Protein AF-A0A7Y9EFR3-F1 (afdb_monomer)

Nearest PDB structures (foldseek):
  2yu7-assembly1_A  TM=2.308E-01  e=5.836E-01  Homo sapiens
  5t6g-assembly2_B  TM=3.077E-01  e=8.440E+00  Norovirus Hu/1968/US

Structure (mmCIF, N/CA/C/O backbone):
data_AF-A0A7Y9EFR3-F1
#
_entry.id   AF-A0A7Y9EFR3-F1
#
loop_
_atom_site.group_PDB
_atom_site.id
_atom_site.type_symbol
_atom_site.label_atom_id
_atom_site.label_alt_id
_atom_site.label_comp_id
_atom_site.label_asym_id
_atom_site.label_entity_id
_atom_site.label_seq_id
_atom_site.pdbx_PDB_ins_code
_atom_site.Cartn_x
_atom_site.Cartn_y
_atom_site.Cartn_z
_atom_site.occupancy
_atom_site.B_iso_or_equiv
_atom_site.auth_seq_id
_atom_site.auth_comp_id
_atom_site.auth_asym_id
_atom_site.auth_atom_id
_atom_site.pdbx_PDB_model_num
ATOM 1 N N . MET A 1 1 ? 18.554 -62.618 -13.554 1.00 46.84 1 MET A N 1
ATOM 2 C CA . MET A 1 1 ? 18.212 -61.785 -12.386 1.00 46.84 1 MET A CA 1
ATOM 3 C C . MET A 1 1 ? 19.445 -61.022 -11.951 1.00 46.84 1 MET A C 1
ATOM 5 O O . MET A 1 1 ? 20.418 -61.675 -11.589 1.00 46.84 1 MET A O 1
ATOM 9 N N . PRO A 1 2 ? 19.416 -59.686 -12.021 1.00 43.84 2 PRO A N 1
ATOM 10 C CA . PRO A 1 2 ? 20.252 -58.879 -11.145 1.00 43.84 2 PRO A CA 1
ATOM 11 C C . PRO A 1 2 ? 19.454 -57.800 -10.389 1.00 43.84 2 PRO A C 1
ATOM 13 O O . PRO A 1 2 ? 18.640 -57.095 -10.972 1.00 43.84 2 PRO A O 1
ATOM 16 N N . ALA A 1 3 ? 19.736 -57.782 -9.083 1.00 43.56 3 ALA A N 1
ATOM 17 C CA . ALA A 1 3 ? 19.734 -56.710 -8.084 1.00 43.56 3 ALA A CA 1
ATOM 18 C C . ALA A 1 3 ? 18.699 -55.564 -8.143 1.00 43.56 3 ALA A C 1
ATOM 20 O O . ALA A 1 3 ? 18.745 -54.695 -9.006 1.00 43.56 3 ALA A O 1
ATOM 21 N N . ASP A 1 4 ? 17.859 -55.536 -7.101 1.00 44.75 4 ASP A N 1
ATOM 22 C CA . ASP A 1 4 ? 17.183 -54.357 -6.545 1.00 44.75 4 ASP A CA 1
ATOM 23 C C . ASP A 1 4 ? 18.213 -53.285 -6.134 1.00 44.75 4 ASP A C 1
ATOM 25 O O . ASP A 1 4 ? 18.950 -53.476 -5.163 1.00 44.75 4 ASP A O 1
ATOM 29 N N . ASP A 1 5 ? 18.221 -52.143 -6.819 1.00 46.00 5 ASP A N 1
ATOM 30 C CA . ASP A 1 5 ? 18.833 -50.906 -6.327 1.00 46.00 5 ASP A CA 1
ATOM 31 C C . ASP A 1 5 ? 17.789 -50.136 -5.504 1.00 46.00 5 ASP A C 1
ATOM 33 O O . ASP A 1 5 ? 16.893 -49.484 -6.046 1.00 46.00 5 ASP A O 1
ATOM 37 N N . ARG A 1 6 ? 17.883 -50.212 -4.170 1.00 54.00 6 ARG A N 1
ATOM 38 C CA . ARG A 1 6 ? 17.159 -49.292 -3.279 1.00 54.00 6 ARG A CA 1
ATOM 39 C C . ARG A 1 6 ? 17.934 -47.976 -3.197 1.00 54.00 6 ARG A C 1
ATOM 41 O O . ARG A 1 6 ? 19.098 -48.016 -2.798 1.00 54.00 6 ARG A O 1
ATOM 48 N N . PRO A 1 7 ? 17.319 -46.813 -3.458 1.00 50.53 7 PRO A N 1
ATOM 49 C CA . PRO A 1 7 ? 17.945 -45.544 -3.124 1.00 50.53 7 PRO A CA 1
ATOM 50 C C . PRO A 1 7 ? 18.003 -45.371 -1.603 1.00 50.53 7 PRO A C 1
ATOM 52 O O . PRO A 1 7 ? 17.034 -45.657 -0.896 1.00 50.53 7 PRO A O 1
ATOM 55 N N . ALA A 1 8 ? 19.160 -44.924 -1.120 1.00 44.72 8 ALA A N 1
ATOM 56 C CA . ALA A 1 8 ? 19.404 -44.568 0.268 1.00 44.72 8 ALA A CA 1
ATOM 57 C C . ALA A 1 8 ? 18.537 -43.372 0.709 1.00 44.72 8 ALA A C 1
ATOM 59 O O . ALA A 1 8 ? 18.215 -42.485 -0.078 1.00 44.72 8 ALA A O 1
ATOM 60 N N . ASP A 1 9 ? 18.161 -43.395 1.985 1.00 41.72 9 ASP A N 1
ATOM 61 C CA . ASP A 1 9 ? 17.341 -42.409 2.690 1.00 41.72 9 ASP A CA 1
ATOM 62 C C . ASP A 1 9 ? 18.181 -41.147 2.979 1.00 41.72 9 ASP A C 1
ATOM 64 O O . ASP A 1 9 ? 18.929 -41.102 3.957 1.00 41.72 9 ASP A O 1
ATOM 68 N N . ASP A 1 10 ? 18.106 -40.137 2.107 1.00 42.28 10 ASP A N 1
ATOM 69 C CA . ASP A 1 10 ? 18.705 -38.818 2.345 1.00 42.28 10 ASP A CA 1
ATOM 70 C C . ASP A 1 10 ? 17.773 -37.982 3.235 1.00 42.28 10 ASP A C 1
ATOM 72 O O . ASP A 1 10 ? 16.844 -37.316 2.772 1.00 42.28 10 ASP A O 1
ATOM 76 N N . ARG A 1 11 ? 18.022 -38.008 4.548 1.00 44.47 11 ARG A N 1
ATOM 77 C CA . ARG A 1 11 ? 17.433 -37.035 5.478 1.00 44.47 11 ARG A CA 1
ATOM 78 C C . ARG A 1 11 ? 18.167 -35.698 5.348 1.00 44.47 11 ARG A C 1
ATOM 80 O O . ARG A 1 11 ? 19.362 -35.658 5.646 1.00 44.47 11 ARG A O 1
ATOM 87 N N . PRO A 1 12 ? 17.495 -34.585 5.013 1.00 43.12 12 PRO A N 1
ATOM 88 C CA . PRO A 1 12 ? 18.109 -33.276 5.158 1.00 43.12 12 PRO A CA 1
ATOM 89 C C . PRO A 1 12 ? 18.249 -32.934 6.648 1.00 43.12 12 PRO A C 1
ATOM 91 O O . PRO A 1 12 ? 17.314 -33.094 7.435 1.00 43.12 12 PRO A O 1
ATOM 94 N N . ALA A 1 13 ? 19.447 -32.495 7.029 1.00 41.41 13 ALA A N 1
ATOM 95 C CA . ALA A 1 13 ? 19.767 -32.015 8.364 1.00 41.41 13 ALA A CA 1
ATOM 96 C C . ALA A 1 13 ? 18.975 -30.736 8.697 1.00 41.41 13 ALA A C 1
ATOM 98 O O . ALA A 1 13 ? 18.859 -29.837 7.867 1.00 41.41 13 ALA A O 1
ATOM 99 N N . ASP A 1 14 ? 18.460 -30.658 9.928 1.00 38.59 14 ASP A N 1
ATOM 100 C CA . ASP A 1 14 ? 17.817 -29.470 10.498 1.00 38.59 14 ASP A CA 1
ATOM 101 C C . ASP A 1 14 ? 18.816 -28.302 10.592 1.00 38.59 14 ASP A C 1
ATOM 103 O O . ASP A 1 14 ? 19.602 -28.202 11.540 1.00 38.59 14 ASP A O 1
ATOM 107 N N . GLU A 1 15 ? 18.770 -27.376 9.636 1.00 41.38 15 GLU A N 1
ATOM 108 C CA . GLU A 1 15 ? 19.409 -26.068 9.777 1.00 41.38 15 GLU A CA 1
ATOM 109 C C . GLU A 1 15 ? 18.501 -25.145 10.599 1.00 41.38 15 GLU A C 1
ATOM 111 O O . GLU A 1 15 ? 17.511 -24.590 10.123 1.00 41.38 15 GLU A O 1
ATOM 116 N N . ARG A 1 16 ? 18.845 -24.980 11.880 1.00 42.91 16 ARG A N 1
ATOM 117 C CA . ARG A 1 16 ? 18.241 -23.975 12.765 1.00 42.91 16 ARG A CA 1
ATOM 118 C C . ARG A 1 16 ? 18.581 -22.566 12.246 1.00 42.91 16 ARG A C 1
ATOM 120 O O . ARG A 1 16 ? 19.768 -22.241 12.185 1.00 42.91 16 ARG A O 1
ATOM 127 N N . PRO A 1 17 ? 17.605 -21.688 11.953 1.00 42.06 17 PRO A N 1
ATOM 128 C CA . PRO A 1 17 ? 17.909 -20.295 11.652 1.00 42.06 17 PRO A CA 1
ATOM 129 C C . PRO A 1 17 ? 18.427 -19.595 12.912 1.00 42.06 17 PRO A C 1
ATOM 131 O O . PRO A 1 17 ? 17.800 -19.656 13.970 1.00 42.06 17 PRO A O 1
ATOM 134 N N . ALA A 1 18 ? 19.581 -18.942 12.797 1.00 40.94 18 ALA A N 1
ATOM 135 C CA . ALA A 1 18 ? 20.133 -18.098 13.845 1.00 40.94 18 ALA A CA 1
ATOM 136 C C . ALA A 1 18 ? 19.197 -16.909 14.137 1.00 40.94 18 ALA A C 1
ATOM 138 O O . ALA A 1 18 ? 18.728 -16.238 13.217 1.00 40.94 18 ALA A O 1
ATOM 139 N N . ASP A 1 19 ? 18.961 -16.645 15.425 1.00 39.34 19 ASP A N 1
ATOM 140 C CA . ASP A 1 19 ? 18.220 -15.486 15.932 1.00 39.34 19 ASP A CA 1
ATOM 141 C C . ASP A 1 19 ? 18.907 -14.176 15.507 1.00 39.34 19 ASP A C 1
ATOM 143 O O . ASP A 1 19 ? 19.843 -13.694 16.151 1.00 39.34 19 ASP A O 1
ATOM 147 N N . LEU A 1 20 ? 18.432 -13.564 14.423 1.00 37.88 20 LEU A N 1
ATOM 148 C CA . LEU A 1 20 ? 18.787 -12.194 14.066 1.00 37.88 20 LEU A CA 1
ATOM 149 C C . LEU A 1 20 ? 17.766 -11.244 14.687 1.00 37.88 20 LEU A C 1
ATOM 151 O O . LEU A 1 20 ? 16.721 -10.931 14.121 1.00 37.88 20 LEU A O 1
ATOM 155 N N . ARG A 1 21 ? 18.096 -10.784 15.893 1.00 37.72 21 ARG A N 1
ATOM 156 C CA . ARG A 1 21 ? 17.401 -9.707 16.602 1.00 37.72 21 ARG A CA 1
ATOM 157 C C . ARG A 1 21 ? 17.434 -8.432 15.737 1.00 37.72 21 ARG A C 1
ATOM 159 O O . ARG A 1 21 ? 18.531 -7.942 15.464 1.00 37.72 21 ARG A O 1
ATOM 166 N N . PRO A 1 22 ? 16.297 -7.856 15.312 1.00 42.09 22 PRO A N 1
ATOM 167 C CA . PRO A 1 22 ? 16.324 -6.587 14.595 1.00 42.09 22 PRO A CA 1
ATOM 168 C C . PRO A 1 22 ? 16.772 -5.460 15.546 1.00 42.09 22 PRO A C 1
ATOM 170 O O . PRO A 1 22 ? 16.332 -5.428 16.702 1.00 42.09 22 PRO A O 1
ATOM 173 N N . PRO A 1 23 ? 17.648 -4.535 15.110 1.00 42.16 23 PRO A N 1
ATOM 174 C CA . PRO A 1 23 ? 18.012 -3.379 15.915 1.00 42.16 23 PRO A CA 1
ATOM 175 C C . PRO A 1 23 ? 16.782 -2.484 16.093 1.00 42.16 23 PRO A C 1
ATOM 177 O O . PRO A 1 23 ? 16.097 -2.147 15.128 1.00 42.16 23 PRO A O 1
ATOM 180 N N . GLY A 1 24 ? 16.490 -2.128 17.346 1.00 36.62 24 GLY A N 1
ATOM 181 C CA . GLY A 1 24 ? 15.371 -1.2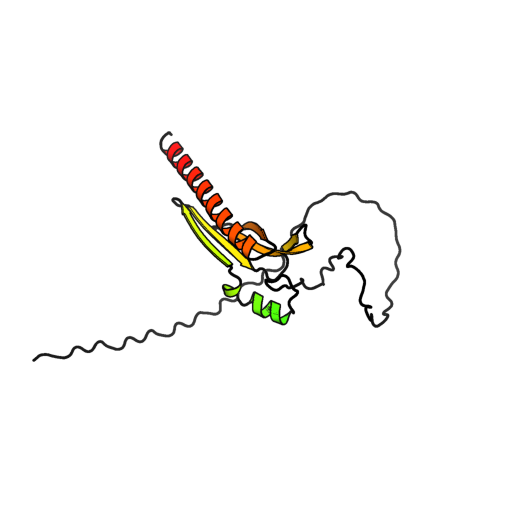60 17.693 1.00 36.62 24 GLY A CA 1
ATOM 182 C C . GLY A 1 24 ? 15.497 0.087 16.990 1.00 36.62 24 GLY A C 1
ATOM 183 O O . GLY A 1 24 ? 16.451 0.826 17.228 1.00 36.62 24 GLY A O 1
ATOM 184 N N . GLN A 1 25 ? 14.537 0.406 16.126 1.00 38.94 25 GLN A N 1
ATOM 185 C CA . GLN A 1 25 ? 14.417 1.737 15.550 1.00 38.94 25 GLN A CA 1
ATOM 186 C C . GLN A 1 25 ? 13.537 2.577 16.472 1.00 38.94 25 GLN A C 1
ATOM 188 O O . GLN A 1 25 ? 12.340 2.331 16.612 1.00 38.94 25 GLN A O 1
ATOM 193 N N . GLY A 1 26 ? 14.170 3.528 17.161 1.00 39.28 26 GLY A N 1
ATOM 194 C CA . GLY A 1 26 ? 13.467 4.593 17.865 1.00 39.28 26 GLY A CA 1
ATOM 195 C C . GLY A 1 26 ? 12.679 5.475 16.884 1.00 39.28 26 GLY A C 1
ATOM 196 O O . GLY A 1 26 ? 12.946 5.448 15.681 1.00 39.28 26 GLY A O 1
ATOM 197 N N . PRO A 1 27 ? 11.697 6.246 17.374 1.00 41.31 27 PRO A N 1
ATOM 198 C CA . PRO A 1 27 ? 10.873 7.097 16.526 1.00 41.31 27 PRO A CA 1
ATOM 199 C C . PRO A 1 27 ? 11.735 8.150 15.818 1.00 41.31 27 PRO A C 1
ATOM 201 O O . PRO A 1 27 ? 12.473 8.898 16.458 1.00 41.31 27 PRO A O 1
ATOM 204 N N . PHE A 1 28 ? 11.643 8.189 14.488 1.00 39.81 28 PHE A N 1
ATOM 205 C CA . PHE A 1 28 ? 12.252 9.228 13.665 1.00 39.81 28 PHE A CA 1
ATOM 206 C C . PHE A 1 28 ? 11.515 10.556 13.882 1.00 39.81 28 PHE A C 1
ATOM 208 O O . PHE A 1 28 ? 10.331 10.677 13.570 1.00 39.81 28 PHE A O 1
ATOM 215 N N . ASP A 1 29 ? 12.237 11.555 14.391 1.00 37.03 29 ASP A N 1
ATOM 216 C CA . ASP A 1 29 ? 11.814 12.955 14.440 1.00 37.03 29 ASP A CA 1
ATOM 217 C C . ASP A 1 29 ? 11.686 13.506 13.009 1.00 37.03 29 ASP A C 1
ATOM 219 O O . ASP A 1 29 ? 12.686 13.816 12.357 1.00 37.03 29 ASP A O 1
ATOM 223 N N . GLN A 1 30 ? 10.459 13.677 12.513 1.00 39.47 30 GLN A N 1
ATOM 224 C CA . GLN A 1 30 ? 10.206 14.588 11.398 1.00 39.47 30 GLN A CA 1
ATOM 225 C C . GLN A 1 30 ? 9.789 15.949 11.955 1.00 39.47 30 GLN A C 1
ATOM 227 O O . GLN A 1 30 ? 8.640 16.179 12.327 1.00 39.47 30 GLN A O 1
ATOM 232 N N . ARG A 1 31 ? 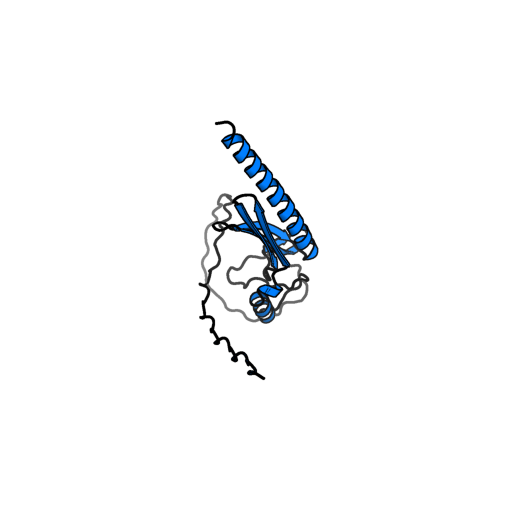10.756 16.873 11.995 1.00 32.38 31 ARG A N 1
ATOM 233 C CA . ARG A 1 31 ? 10.494 18.307 12.142 1.00 32.38 31 ARG A CA 1
ATOM 234 C C . ARG A 1 31 ? 9.690 18.791 10.937 1.00 32.38 31 ARG A C 1
ATOM 236 O O . ARG A 1 31 ? 10.260 19.045 9.879 1.00 32.38 31 ARG A O 1
ATOM 243 N N . SER A 1 32 ? 8.395 19.016 11.121 1.00 36.81 32 SER A N 1
ATOM 244 C CA . SER A 1 32 ? 7.678 19.991 10.304 1.00 36.81 32 SER A CA 1
ATOM 245 C C . SER A 1 32 ? 8.181 21.379 10.690 1.00 36.81 32 SER A C 1
ATOM 247 O O . SER A 1 32 ? 7.899 21.888 11.775 1.00 36.81 32 SER A O 1
ATOM 249 N N . ALA A 1 33 ? 8.996 21.967 9.819 1.00 32.59 33 ALA A N 1
ATOM 250 C CA . ALA A 1 33 ? 9.265 23.389 9.848 1.00 32.59 33 ALA A CA 1
ATOM 251 C C . ALA A 1 33 ? 7.978 24.105 9.436 1.00 32.59 33 ALA A C 1
ATOM 253 O O . ALA A 1 33 ? 7.589 24.024 8.275 1.00 32.59 33 ALA A O 1
ATOM 254 N N . ASP A 1 34 ? 7.340 24.808 10.368 1.00 37.34 34 ASP A N 1
ATOM 255 C CA . ASP A 1 34 ? 6.465 25.901 9.977 1.00 37.34 34 ASP A CA 1
ATOM 256 C C . ASP A 1 34 ? 6.645 27.096 10.907 1.00 37.34 34 ASP A C 1
ATOM 258 O O . ASP A 1 34 ? 6.589 27.010 12.137 1.00 37.34 34 ASP A O 1
ATOM 262 N N . GLN A 1 35 ? 6.978 28.209 10.270 1.00 35.69 35 GLN A N 1
ATOM 263 C CA . GLN A 1 35 ? 7.254 29.486 10.889 1.00 35.69 35 GLN A CA 1
ATOM 264 C C . GLN A 1 35 ? 5.941 30.130 11.324 1.00 35.69 35 GLN A C 1
ATOM 266 O O . GLN A 1 35 ? 5.066 30.366 10.495 1.00 35.69 35 GLN A O 1
ATOM 271 N N . ARG A 1 36 ? 5.844 30.558 12.585 1.00 33.94 36 ARG A N 1
ATOM 272 C CA . ARG A 1 36 ? 5.174 31.825 12.898 1.00 33.94 36 ARG A CA 1
ATOM 273 C C . ARG A 1 36 ? 5.636 32.400 14.225 1.00 33.94 36 ARG A C 1
ATOM 275 O O . ARG A 1 36 ? 5.856 31.697 15.204 1.00 33.94 36 ARG A O 1
ATOM 282 N N . SER A 1 37 ? 5.839 33.704 14.155 1.00 32.56 37 SER A N 1
ATOM 283 C CA . SER A 1 37 ? 6.531 34.564 15.093 1.00 32.56 37 SER A CA 1
ATOM 284 C C . SER A 1 37 ? 5.956 34.550 16.504 1.00 32.56 37 SER A C 1
ATOM 286 O O . SER A 1 37 ? 4.750 34.464 16.718 1.00 32.56 37 SER A O 1
ATOM 288 N N . ALA A 1 38 ? 6.888 34.679 17.441 1.00 28.64 38 ALA A N 1
ATOM 289 C CA . ALA A 1 38 ? 6.682 34.858 18.861 1.00 28.64 38 ALA A CA 1
ATOM 290 C C . ALA A 1 38 ? 5.806 36.076 19.181 1.00 28.64 38 ALA A C 1
ATOM 292 O O . ALA A 1 38 ? 6.020 37.149 18.620 1.00 28.64 38 ALA A O 1
ATOM 293 N N . ASP A 1 39 ? 4.944 35.926 20.185 1.00 33.38 39 ASP A N 1
ATOM 294 C CA . ASP A 1 39 ? 4.627 37.029 21.082 1.00 33.38 39 ASP A CA 1
ATOM 295 C C . ASP A 1 39 ? 4.882 36.584 22.528 1.00 33.38 39 ASP A C 1
ATOM 297 O O . ASP A 1 39 ? 4.494 35.490 22.949 1.00 33.38 39 ASP A O 1
ATOM 301 N N . ARG A 1 40 ? 5.659 37.393 23.250 1.00 30.81 40 ARG A N 1
ATOM 302 C CA . ARG A 1 40 ? 6.167 37.129 24.601 1.00 30.81 40 ARG A CA 1
ATOM 303 C C . ARG A 1 40 ? 5.289 37.874 25.605 1.00 30.81 40 ARG A C 1
ATOM 305 O O . ARG A 1 40 ? 5.415 39.086 25.734 1.00 30.81 40 ARG A O 1
ATOM 312 N N . GLY A 1 41 ? 4.502 37.144 26.392 1.00 31.69 41 GLY A N 1
ATOM 313 C CA . GLY A 1 41 ? 3.966 37.618 27.674 1.00 31.69 41 GLY A CA 1
ATOM 314 C C . GLY A 1 41 ? 4.741 36.993 28.849 1.00 31.69 41 GLY A C 1
ATOM 315 O O . GLY A 1 41 ? 5.071 35.808 28.764 1.00 31.69 41 GLY A O 1
ATOM 316 N N . PRO A 1 42 ? 5.086 37.738 29.918 1.00 33.38 42 PRO A N 1
ATOM 317 C CA . PRO A 1 42 ? 5.964 37.246 30.978 1.00 33.38 42 PRO A CA 1
ATOM 318 C C . PRO A 1 42 ? 5.204 36.593 32.156 1.00 33.38 42 PRO A C 1
ATOM 320 O O . PRO A 1 42 ? 4.145 37.067 32.542 1.00 33.38 42 PRO A O 1
ATOM 323 N N . VAL A 1 43 ? 5.848 35.554 32.724 1.00 33.03 43 VAL A N 1
ATOM 324 C CA . VAL A 1 43 ? 5.791 34.972 34.095 1.00 33.03 43 VAL A CA 1
ATOM 325 C C . VAL A 1 43 ? 4.443 34.644 34.764 1.00 33.03 43 VAL A C 1
ATOM 327 O O . VAL A 1 43 ? 3.639 35.527 35.005 1.00 33.03 43 VAL A O 1
ATOM 330 N N . ASP A 1 44 ? 4.314 33.414 35.293 1.00 31.27 44 ASP A N 1
ATOM 331 C CA . ASP A 1 44 ? 4.452 33.242 36.751 1.00 31.27 44 ASP A CA 1
ATOM 332 C C . ASP A 1 44 ? 4.758 31.802 37.207 1.00 31.27 44 ASP A C 1
ATOM 334 O O . ASP A 1 44 ? 4.322 30.813 36.618 1.00 31.27 44 ASP A O 1
ATOM 338 N N . ARG A 1 45 ? 5.563 31.697 38.270 1.00 31.09 45 ARG A N 1
ATOM 339 C CA . ARG A 1 45 ? 5.959 30.453 38.952 1.00 31.09 45 ARG A CA 1
ATOM 340 C C . ARG A 1 45 ? 4.986 30.167 40.098 1.00 31.09 45 ARG A C 1
ATOM 342 O O . ARG A 1 45 ? 4.894 31.008 40.983 1.00 31.09 45 ARG A O 1
ATOM 349 N N . ARG A 1 46 ? 4.446 28.945 40.218 1.00 31.45 46 ARG A N 1
ATOM 350 C CA . ARG A 1 46 ? 4.358 28.207 41.505 1.00 31.45 46 ARG A CA 1
ATOM 351 C C . ARG A 1 46 ? 3.852 26.756 41.343 1.00 31.45 46 ARG A C 1
ATOM 353 O O . ARG A 1 46 ? 3.296 26.434 40.300 1.00 31.45 46 ARG A O 1
ATOM 360 N N . PRO A 1 47 ? 4.128 25.873 42.329 1.00 36.53 47 PRO A N 1
ATOM 361 C CA . PRO A 1 47 ? 4.213 24.427 42.146 1.00 36.53 47 PRO A CA 1
ATOM 362 C C . PRO A 1 47 ? 2.956 23.643 42.564 1.00 36.53 47 PRO A C 1
ATOM 364 O O . PRO A 1 47 ? 2.097 24.158 43.269 1.00 36.53 47 PRO A O 1
ATOM 367 N N . ALA A 1 48 ? 2.955 22.387 42.101 1.00 33.31 48 ALA A N 1
ATOM 368 C CA . ALA A 1 48 ? 2.106 21.217 42.356 1.00 33.31 48 ALA A CA 1
ATOM 369 C C . ALA A 1 48 ? 1.080 21.235 43.507 1.00 33.31 48 ALA A C 1
ATOM 371 O O . ALA A 1 48 ? 1.415 21.541 44.648 1.00 33.31 48 ALA A O 1
ATOM 372 N N . ASP A 1 49 ? -0.099 20.682 43.209 1.00 31.89 49 ASP A N 1
ATOM 373 C CA . ASP A 1 49 ? -0.994 20.048 44.183 1.00 31.89 49 ASP A CA 1
ATOM 374 C C . ASP A 1 49 ? -1.547 18.733 43.577 1.00 31.89 49 ASP A C 1
ATOM 376 O O . ASP A 1 49 ? -1.994 18.753 42.423 1.00 31.89 49 ASP A O 1
ATOM 380 N N . PRO A 1 50 ? -1.472 17.571 44.261 1.00 44.50 50 PRO A N 1
ATOM 381 C CA . PRO A 1 50 ? -2.035 16.320 43.770 1.00 44.50 50 PRO A CA 1
ATOM 382 C C . PRO A 1 50 ? -3.488 16.163 44.250 1.00 44.50 50 PRO A C 1
ATOM 384 O O . PRO A 1 50 ? -3.743 15.899 45.422 1.00 44.50 50 PRO A O 1
ATOM 387 N N . GLY A 1 51 ? -4.446 16.280 43.328 1.00 31.84 51 GLY A N 1
ATOM 388 C CA . GLY A 1 51 ? -5.875 16.046 43.576 1.00 31.84 51 GLY A CA 1
ATOM 389 C C . GLY A 1 51 ? -6.401 14.794 42.849 1.00 31.84 51 GLY A C 1
ATOM 390 O O . GLY A 1 51 ? -5.997 14.559 41.710 1.00 31.84 51 GLY A O 1
ATOM 391 N N . PRO A 1 52 ? -7.269 13.967 43.466 1.00 44.41 52 PRO A N 1
ATOM 392 C CA . PRO A 1 52 ? -7.498 12.581 43.058 1.00 44.41 52 PRO A CA 1
ATOM 393 C C . PRO A 1 52 ? -8.707 12.382 42.122 1.00 44.41 52 PRO A C 1
ATOM 395 O O . PRO A 1 52 ? -9.736 13.030 42.272 1.00 44.41 52 PRO A O 1
ATOM 398 N N . GLY A 1 53 ? -8.609 11.375 41.244 1.00 41.38 53 GLY A N 1
ATOM 399 C CA . GLY A 1 53 ? -9.745 10.597 40.729 1.00 41.38 53 GLY A CA 1
ATOM 400 C C . GLY A 1 53 ? -10.675 11.286 39.728 1.00 41.38 53 GLY A C 1
ATOM 401 O O . GLY A 1 53 ? -11.770 11.705 40.089 1.00 41.38 53 GLY A O 1
ATOM 402 N N . ASP A 1 54 ? -10.311 11.277 38.443 1.00 40.34 54 ASP A N 1
ATOM 403 C CA . ASP A 1 54 ? -11.210 11.749 37.388 1.00 40.34 54 ASP A CA 1
ATOM 404 C C . ASP A 1 54 ? -12.182 10.635 36.947 1.00 40.34 54 ASP A C 1
ATOM 406 O O . ASP A 1 54 ? -11.881 9.772 36.114 1.00 40.34 54 ASP A O 1
ATOM 410 N N . ARG A 1 55 ? -13.372 10.622 37.559 1.00 40.62 55 ARG A N 1
ATOM 411 C CA . ARG A 1 55 ? -14.550 9.922 37.031 1.00 40.62 55 ARG A CA 1
ATOM 412 C C . ARG A 1 55 ? -15.047 10.699 35.812 1.00 40.62 55 ARG A C 1
ATOM 414 O O . ARG A 1 55 ? -15.849 11.616 35.947 1.00 40.62 55 ARG A O 1
ATOM 421 N N . ARG A 1 56 ? -14.605 10.306 34.618 1.00 44.09 56 ARG A N 1
ATOM 422 C CA . ARG A 1 56 ? -15.040 10.931 33.361 1.00 44.09 56 ARG A CA 1
ATOM 423 C C . ARG A 1 56 ? -16.545 10.689 33.110 1.00 44.09 56 ARG A C 1
ATOM 425 O O . ARG A 1 56 ? -16.943 9.524 33.037 1.00 44.09 56 ARG A O 1
ATOM 432 N N . PRO A 1 57 ? -17.392 11.724 32.941 1.00 40.28 57 PRO A N 1
ATOM 433 C CA . PRO A 1 57 ? -18.766 11.541 32.478 1.00 40.28 57 PRO A CA 1
ATOM 434 C C . PRO A 1 57 ? -18.795 11.194 30.973 1.00 40.28 57 PRO A C 1
ATOM 436 O O . PRO A 1 57 ? -17.924 11.637 30.215 1.00 40.28 57 PRO A O 1
ATOM 439 N N . PRO A 1 58 ? -19.772 10.399 30.498 1.00 45.94 58 PRO A N 1
ATOM 440 C CA . PRO A 1 58 ? -19.864 10.025 29.094 1.00 45.94 58 PRO A CA 1
ATOM 441 C C . PRO A 1 58 ? -20.599 11.126 28.324 1.00 45.94 58 PRO A C 1
ATOM 443 O O . PRO A 1 58 ? -21.816 11.240 28.445 1.00 45.94 58 PRO A O 1
ATOM 446 N N . GLY A 1 59 ? -19.896 11.930 27.518 1.00 44.31 59 GLY A N 1
ATOM 447 C CA . GLY A 1 59 ? -20.620 12.801 26.583 1.00 44.31 59 GLY A CA 1
ATOM 448 C C . GLY A 1 59 ? -19.934 14.003 25.943 1.00 44.31 59 GLY A C 1
ATOM 449 O O . GLY A 1 59 ? -20.645 14.745 25.276 1.00 44.31 59 GLY A O 1
ATOM 450 N N . GLU A 1 60 ? -18.625 14.234 26.076 1.00 37.97 60 GLU A N 1
ATOM 451 C CA . GLU A 1 60 ? -18.010 15.402 25.417 1.00 37.97 60 GLU A CA 1
ATOM 452 C C . GLU A 1 60 ? -17.341 15.055 24.072 1.00 37.97 60 GLU A C 1
ATOM 454 O O . GLU A 1 60 ? -16.523 14.124 24.015 1.00 37.97 60 GLU A O 1
ATOM 459 N N . PRO A 1 61 ? -17.659 15.778 22.976 1.00 47.75 61 PRO A N 1
ATOM 460 C CA . PRO A 1 61 ? -16.958 15.629 21.708 1.00 47.75 61 PRO A CA 1
ATOM 461 C C . PRO A 1 61 ? -15.483 15.993 21.895 1.00 47.75 61 PRO A C 1
ATOM 463 O O . PRO A 1 61 ? -15.144 17.001 22.509 1.00 47.75 61 PRO A O 1
ATOM 466 N N . ALA A 1 62 ? -14.600 15.132 21.386 1.00 46.25 62 ALA A N 1
ATOM 467 C CA . ALA A 1 62 ? -13.161 15.271 21.553 1.00 46.25 62 ALA A CA 1
ATOM 468 C C . ALA A 1 62 ? -12.674 16.608 20.971 1.00 46.25 62 ALA A C 1
ATOM 470 O O . ALA A 1 62 ? -12.592 16.768 19.753 1.00 46.25 62 ALA A O 1
ATOM 471 N N . GLY A 1 63 ? -12.338 17.547 21.857 1.00 40.62 63 GLY A N 1
ATOM 472 C CA . GLY A 1 63 ? -11.588 18.749 21.518 1.00 40.62 63 GLY A CA 1
ATOM 473 C C . GLY A 1 63 ? -10.223 18.416 20.896 1.00 40.62 63 GLY A C 1
ATOM 474 O O . GLY A 1 63 ? -9.807 17.249 20.884 1.00 40.62 63 GLY A O 1
ATOM 475 N N . PRO A 1 64 ? -9.523 19.424 20.349 1.00 44.19 64 PRO A N 1
ATOM 476 C CA . PRO A 1 64 ? -8.255 19.233 19.654 1.00 44.19 64 PRO A CA 1
ATOM 477 C C . PRO A 1 64 ? -7.281 18.455 20.543 1.00 44.19 64 PRO A C 1
ATOM 479 O O . PRO A 1 64 ? -6.975 18.851 21.667 1.00 44.19 64 PRO A O 1
ATOM 482 N N . ARG A 1 65 ? -6.850 17.293 20.042 1.00 53.56 65 ARG A N 1
ATOM 483 C CA . ARG A 1 65 ? -5.955 16.374 20.745 1.00 53.56 65 ARG A CA 1
ATOM 484 C C . ARG A 1 65 ? -4.600 17.057 20.914 1.00 53.56 65 ARG A C 1
ATOM 486 O O . ARG A 1 65 ? -3.804 17.058 19.981 1.00 53.56 65 ARG A O 1
ATOM 493 N N . SER A 1 66 ? -4.326 17.616 22.091 1.00 46.66 66 SER A N 1
ATOM 494 C CA . SER A 1 66 ? -2.948 17.910 22.486 1.00 46.66 66 SER A CA 1
ATOM 495 C C . SER A 1 66 ? -2.164 16.603 22.441 1.00 46.66 66 SER A C 1
ATOM 497 O O . SER A 1 66 ? -2.505 15.644 23.136 1.00 46.66 66 SER A O 1
ATOM 499 N N . ALA A 1 67 ? -1.148 16.551 21.584 1.00 53.38 67 ALA A N 1
ATOM 500 C CA . ALA A 1 67 ? -0.203 15.451 21.527 1.00 53.38 67 ALA A CA 1
ATOM 501 C C . ALA A 1 67 ? 0.643 15.486 22.804 1.00 53.38 67 ALA A C 1
ATOM 503 O O . ALA A 1 67 ? 1.682 16.136 22.847 1.00 53.38 67 ALA A O 1
ATOM 504 N N . ASP A 1 68 ? 0.171 14.838 23.870 1.00 56.88 68 ASP A N 1
ATOM 505 C CA . ASP A 1 68 ? 1.055 14.443 24.960 1.00 56.88 68 ASP A CA 1
ATOM 506 C C . ASP A 1 68 ? 2.056 13.431 24.378 1.00 56.88 68 ASP A C 1
ATOM 508 O O . ASP A 1 68 ? 1.638 12.333 23.998 1.00 56.88 68 ASP A O 1
ATOM 512 N N . PRO A 1 69 ? 3.360 13.757 24.293 1.00 59.00 69 PRO A N 1
ATOM 513 C CA . PRO A 1 69 ? 4.367 12.854 23.736 1.00 59.00 69 PRO A CA 1
ATOM 514 C C . PRO A 1 69 ? 4.512 11.557 24.543 1.00 59.00 69 PRO A C 1
ATOM 516 O O . PRO A 1 69 ? 5.146 10.610 24.086 1.00 59.00 69 PRO A O 1
ATOM 519 N N . ARG A 1 70 ? 3.952 11.510 25.760 1.00 61.88 70 ARG A N 1
ATOM 520 C CA . ARG A 1 70 ? 3.937 10.327 26.626 1.00 61.88 70 ARG A CA 1
ATOM 521 C C . ARG A 1 70 ? 2.723 9.431 26.395 1.00 61.88 70 ARG A C 1
ATOM 523 O O . ARG A 1 70 ? 2.667 8.343 26.968 1.00 61.88 70 ARG A O 1
ATOM 530 N N . ARG A 1 71 ? 1.747 9.861 25.589 1.00 64.56 71 ARG A N 1
ATOM 531 C CA . ARG A 1 71 ? 0.565 9.055 25.288 1.00 64.56 71 ARG A CA 1
ATOM 532 C C . ARG A 1 71 ? 0.949 7.974 24.273 1.00 64.56 71 ARG A C 1
ATOM 534 O O . ARG A 1 71 ? 1.458 8.312 23.205 1.00 64.56 71 ARG A O 1
ATOM 541 N N . PRO A 1 72 ? 0.707 6.686 24.571 1.00 66.38 72 PRO A N 1
ATOM 542 C CA . PRO A 1 72 ? 0.968 5.626 23.610 1.00 66.38 72 PRO A CA 1
ATOM 543 C C . PRO A 1 72 ? 0.144 5.853 22.332 1.00 66.38 72 PRO A C 1
ATOM 545 O O . PRO A 1 72 ? -0.978 6.368 22.425 1.00 66.38 72 PRO A O 1
ATOM 548 N N . PRO A 1 73 ? 0.686 5.490 21.153 1.00 76.56 73 PRO A N 1
ATOM 549 C CA . PRO A 1 73 ? -0.030 5.625 19.894 1.00 76.56 73 PRO A CA 1
ATOM 550 C C . PRO A 1 73 ? -1.353 4.862 19.951 1.00 76.56 73 PRO A C 1
ATOM 552 O O . PRO A 1 73 ? -1.480 3.831 20.616 1.00 76.56 73 PRO A O 1
ATOM 555 N N . ASP A 1 74 ? -2.353 5.395 19.259 1.00 88.69 74 ASP A N 1
ATOM 556 C CA . ASP A 1 74 ? -3.643 4.738 19.162 1.00 88.69 74 ASP A CA 1
ATOM 557 C C . ASP A 1 74 ? -3.535 3.574 18.163 1.00 88.69 74 ASP A C 1
ATOM 559 O O . ASP A 1 74 ? -3.063 3.733 17.038 1.00 88.69 74 ASP A O 1
ATOM 563 N N . TYR A 1 75 ? -3.951 2.384 18.596 1.00 94.00 75 TYR A N 1
ATOM 564 C CA . TYR A 1 75 ? -3.926 1.179 17.774 1.00 94.00 75 TYR A CA 1
ATOM 565 C C . TYR A 1 75 ? -5.298 0.891 17.192 1.00 94.00 75 TYR A C 1
ATOM 567 O O . TYR A 1 75 ? -6.326 1.135 17.831 1.00 94.00 75 TYR A O 1
ATOM 575 N N . TYR A 1 76 ? -5.313 0.307 16.004 1.00 95.31 76 TYR A N 1
ATOM 576 C CA . TYR A 1 76 ? -6.515 0.036 15.242 1.00 95.31 76 TYR A CA 1
ATOM 577 C C . TYR A 1 76 ? -6.506 -1.375 14.672 1.00 95.31 76 TYR A C 1
ATOM 579 O O . TYR A 1 76 ? -5.466 -1.999 14.462 1.00 95.31 76 TYR A O 1
ATOM 587 N N . ARG A 1 77 ? -7.709 -1.863 14.397 1.00 95.44 77 ARG A N 1
ATOM 588 C CA . ARG A 1 77 ? -7.971 -3.028 13.555 1.00 95.44 77 ARG A CA 1
ATOM 589 C C . ARG A 1 77 ? -8.173 -2.578 12.110 1.00 95.44 77 ARG A C 1
ATOM 591 O O . ARG A 1 77 ? -8.380 -1.395 11.839 1.00 95.44 77 ARG A O 1
ATOM 598 N N . GLU A 1 78 ? -8.171 -3.527 11.181 1.00 92.88 78 GLU A N 1
ATOM 599 C CA . GLU A 1 78 ? -8.389 -3.247 9.754 1.00 92.88 78 GLU A CA 1
ATOM 600 C C . GLU A 1 78 ? -9.728 -2.552 9.455 1.00 92.88 78 GLU A C 1
ATOM 602 O O . GLU A 1 78 ? -9.827 -1.775 8.503 1.00 92.88 78 GLU A O 1
ATOM 607 N N . ASP A 1 79 ? -10.751 -2.799 10.282 1.00 91.00 79 ASP A N 1
ATOM 608 C CA . ASP A 1 79 ? -12.072 -2.169 10.177 1.00 91.00 79 ASP A CA 1
ATOM 609 C C . ASP A 1 79 ? -12.086 -0.695 10.640 1.00 91.00 79 ASP A C 1
ATOM 611 O O . ASP A 1 79 ? -13.088 0.004 10.472 1.00 91.00 79 ASP A O 1
ATOM 615 N N . GLY A 1 80 ? -10.970 -0.198 11.181 1.00 90.62 80 GLY A N 1
ATOM 616 C CA . GLY A 1 80 ? -10.808 1.163 11.681 1.00 90.62 80 GLY A CA 1
ATOM 617 C C . GLY A 1 80 ? -11.265 1.367 13.125 1.00 90.62 80 GLY A C 1
ATOM 618 O O . GLY A 1 80 ? -11.211 2.494 13.619 1.00 90.62 80 GLY A O 1
ATOM 619 N N . ARG A 1 81 ? -11.705 0.315 13.826 1.00 92.94 81 ARG A N 1
ATOM 620 C CA . ARG A 1 81 ? -11.975 0.380 15.267 1.00 92.94 81 ARG A CA 1
ATOM 621 C C . ARG A 1 81 ? -10.677 0.329 16.056 1.00 92.94 81 ARG A C 1
ATOM 623 O O . ARG A 1 81 ? -9.684 -0.228 15.599 1.00 92.94 81 ARG A O 1
ATOM 630 N N . ARG A 1 82 ? -10.704 0.874 17.273 1.00 93.44 82 ARG A N 1
ATOM 631 C CA . ARG A 1 82 ? -9.566 0.803 18.193 1.00 93.44 82 ARG A CA 1
ATOM 632 C C . ARG A 1 82 ? -9.276 -0.642 18.601 1.00 93.44 82 ARG A C 1
ATOM 634 O O . ARG A 1 82 ? -10.197 -1.391 18.923 1.00 93.44 82 ARG A O 1
ATOM 641 N N . ALA A 1 83 ? -8.001 -1.001 18.604 1.00 94.06 83 ALA A N 1
ATOM 642 C CA . ALA A 1 83 ? -7.485 -2.250 19.145 1.00 94.06 83 ALA A CA 1
ATOM 643 C C . ALA A 1 83 ? -6.967 -2.032 20.573 1.00 94.06 83 ALA A C 1
ATOM 645 O O . ALA A 1 83 ? -6.544 -0.929 20.935 1.00 94.06 83 ALA A O 1
ATOM 646 N N . THR A 1 84 ? -6.988 -3.082 21.392 1.00 93.81 84 THR A N 1
ATOM 647 C CA . THR A 1 84 ? -6.277 -3.070 22.680 1.00 93.81 84 THR A CA 1
ATOM 648 C C . THR A 1 84 ? -4.765 -3.178 22.457 1.00 93.81 84 THR A C 1
ATOM 650 O O . THR A 1 84 ? -4.315 -3.541 21.371 1.00 93.81 84 THR A O 1
ATOM 653 N N . ALA A 1 85 ? -3.957 -2.892 23.483 1.00 90.50 85 ALA A N 1
ATOM 654 C CA . ALA A 1 85 ? -2.500 -3.029 23.385 1.00 90.50 85 ALA A CA 1
ATOM 655 C C . ALA A 1 85 ? -2.063 -4.478 23.089 1.00 90.50 85 ALA A C 1
ATOM 657 O O . ALA A 1 85 ? -1.173 -4.699 22.272 1.00 90.50 85 ALA A O 1
ATOM 658 N N . GLU A 1 86 ? -2.723 -5.467 23.698 1.00 93.69 86 GLU A N 1
ATOM 659 C CA . GLU A 1 86 ? -2.448 -6.888 23.445 1.00 93.69 86 GLU A CA 1
ATOM 660 C C . GLU A 1 86 ? -2.799 -7.296 22.010 1.00 93.69 86 GLU A C 1
ATOM 662 O O . GLU A 1 86 ? -2.043 -8.013 21.355 1.00 93.69 86 GLU A O 1
ATOM 667 N N . GLU A 1 87 ? -3.937 -6.826 21.497 1.00 94.88 87 GLU A N 1
ATOM 668 C CA . GLU A 1 87 ? -4.343 -7.067 20.110 1.00 94.88 87 GLU A CA 1
ATOM 669 C C . GLU A 1 87 ? -3.381 -6.404 19.131 1.00 94.88 87 GLU A C 1
ATOM 671 O O . GLU A 1 87 ? -2.959 -7.032 18.162 1.00 94.88 87 GLU A O 1
ATOM 676 N N . ALA A 1 88 ? -2.986 -5.162 19.413 1.00 94.19 88 ALA A N 1
ATOM 677 C CA . ALA A 1 88 ? -2.008 -4.436 18.623 1.00 94.19 88 ALA A CA 1
ATOM 678 C C . ALA A 1 88 ? -0.668 -5.170 18.577 1.00 94.19 88 ALA A C 1
ATOM 680 O O . ALA A 1 88 ? -0.092 -5.304 17.504 1.00 94.19 88 ALA A O 1
ATOM 681 N N . GLN A 1 89 ? -0.199 -5.707 19.707 1.00 94.19 89 GLN A N 1
ATOM 682 C CA . GLN A 1 89 ? 1.033 -6.487 19.753 1.00 94.19 89 GLN A CA 1
ATOM 683 C C . GLN A 1 89 ? 0.945 -7.735 18.866 1.00 94.19 89 GLN A C 1
ATOM 685 O O . GLN A 1 89 ? 1.867 -7.996 18.096 1.00 94.19 89 GLN A O 1
ATOM 690 N N . ARG A 1 90 ? -0.170 -8.476 18.912 1.00 96.38 90 ARG A N 1
ATOM 691 C CA . ARG A 1 90 ? -0.382 -9.645 18.038 1.00 96.38 90 ARG A CA 1
ATOM 692 C C . ARG A 1 90 ? -0.389 -9.252 16.561 1.00 96.38 90 ARG A C 1
ATOM 694 O O . ARG A 1 90 ? 0.298 -9.886 15.770 1.00 96.38 90 ARG A O 1
ATOM 701 N N . LEU A 1 91 ? -1.109 -8.187 16.206 1.00 96.50 91 LEU A N 1
ATOM 702 C CA . LEU A 1 91 ? -1.173 -7.682 14.832 1.00 96.50 91 LEU A CA 1
ATOM 703 C C . LEU A 1 91 ? 0.199 -7.209 14.338 1.00 96.50 91 LEU A C 1
ATOM 705 O O . LEU A 1 91 ? 0.604 -7.539 13.229 1.00 96.50 91 LEU A O 1
ATOM 709 N N . LEU A 1 92 ? 0.943 -6.464 15.157 1.00 94.88 92 LEU A N 1
ATOM 710 C CA . LEU A 1 92 ? 2.270 -5.957 14.801 1.00 94.88 92 LEU A CA 1
ATOM 711 C C . LEU A 1 92 ? 3.274 -7.091 14.556 1.00 94.88 92 LEU A C 1
ATOM 713 O O . LEU A 1 92 ? 4.083 -6.984 13.631 1.00 94.88 92 LEU A O 1
ATOM 717 N N . LEU A 1 93 ? 3.196 -8.172 15.338 1.00 95.81 93 LEU A N 1
ATOM 718 C CA . LEU A 1 93 ? 4.032 -9.364 15.174 1.00 95.81 93 LEU A CA 1
ATOM 719 C C . LEU A 1 93 ? 3.614 -10.230 13.975 1.00 95.81 93 LEU A C 1
ATOM 721 O O . LEU A 1 93 ? 4.457 -10.923 13.407 1.00 95.81 93 LEU A O 1
ATOM 725 N N . ASP A 1 94 ? 2.354 -10.161 13.541 1.00 96.81 94 ASP A N 1
ATOM 726 C CA . ASP A 1 94 ? 1.867 -10.852 12.345 1.00 96.81 94 ASP A CA 1
ATOM 727 C C . ASP A 1 94 ? 2.232 -10.097 11.055 1.00 96.81 94 ASP A C 1
ATOM 729 O O . ASP A 1 94 ? 1.403 -9.505 10.364 1.00 96.81 94 ASP A O 1
ATOM 733 N N . VAL A 1 95 ? 3.524 -10.095 10.720 1.00 94.00 95 VAL A N 1
ATOM 734 C CA . VAL A 1 95 ? 4.055 -9.373 9.551 1.00 94.00 95 VAL A CA 1
ATOM 735 C C . VAL A 1 95 ? 3.389 -9.826 8.250 1.00 94.00 95 VAL A C 1
ATOM 737 O O . VAL A 1 95 ? 3.083 -8.997 7.394 1.00 94.00 95 VAL A O 1
ATOM 740 N N . ARG A 1 96 ? 3.144 -11.134 8.095 1.00 94.88 96 ARG A N 1
ATOM 741 C CA . ARG A 1 96 ? 2.514 -11.672 6.884 1.00 94.88 96 ARG A CA 1
ATOM 742 C C . ARG A 1 96 ? 1.034 -11.333 6.808 1.00 94.88 96 ARG A C 1
ATOM 744 O O . ARG A 1 96 ? 0.596 -10.938 5.733 1.00 94.88 96 ARG A O 1
ATOM 751 N N . GLY A 1 97 ? 0.287 -11.434 7.906 1.00 95.44 97 GLY A N 1
ATOM 752 C CA . GLY A 1 97 ? -1.129 -11.062 7.925 1.00 95.44 97 GLY A CA 1
ATOM 753 C C . GLY A 1 97 ? -1.358 -9.585 7.616 1.00 95.44 97 GLY A C 1
ATOM 754 O O . GLY A 1 97 ? -2.369 -9.231 7.017 1.00 95.44 97 GLY A O 1
ATOM 755 N N . ARG A 1 98 ? -0.387 -8.723 7.937 1.00 96.94 98 ARG A N 1
ATOM 756 C CA . ARG A 1 98 ? -0.445 -7.290 7.619 1.00 96.94 98 ARG A CA 1
ATOM 757 C C . ARG A 1 98 ? -0.080 -6.940 6.180 1.00 96.94 98 ARG A C 1
ATOM 759 O O . ARG A 1 98 ? -0.375 -5.822 5.757 1.00 96.94 98 ARG A O 1
ATOM 766 N N . LEU A 1 99 ? 0.563 -7.830 5.426 1.00 97.75 99 LEU A N 1
ATOM 767 C CA . LEU A 1 99 ? 0.912 -7.560 4.033 1.00 97.75 99 LEU A CA 1
ATOM 768 C C . LEU A 1 99 ? -0.329 -7.721 3.150 1.00 97.75 99 LEU A C 1
ATOM 770 O O . LEU A 1 99 ? -0.855 -8.819 2.989 1.00 97.75 99 LEU A O 1
ATOM 774 N N . LEU A 1 100 ? -0.785 -6.624 2.548 1.00 97.94 100 LEU A N 1
ATOM 775 C CA . LEU A 1 100 ? -1.943 -6.639 1.660 1.00 97.94 100 LEU A CA 1
ATOM 776 C C . LEU A 1 100 ? -1.572 -7.086 0.246 1.00 97.94 100 LEU A C 1
ATOM 778 O O . LEU A 1 100 ? -2.278 -7.896 -0.348 1.00 97.94 100 LEU A O 1
ATOM 782 N N . ALA A 1 101 ? -0.508 -6.502 -0.303 1.00 98.19 101 ALA A N 1
ATOM 783 C CA . ALA A 1 101 ? -0.055 -6.736 -1.668 1.00 98.19 101 ALA A CA 1
ATOM 784 C C . ALA A 1 101 ? 1.436 -6.410 -1.794 1.00 98.19 101 ALA A C 1
ATOM 786 O O . ALA A 1 101 ? 1.944 -5.530 -1.092 1.00 98.19 101 ALA A O 1
ATOM 787 N N . GLN A 1 102 ? 2.127 -7.109 -2.691 1.00 98.06 102 GLN A N 1
ATOM 788 C CA . GLN A 1 102 ? 3.515 -6.829 -3.026 1.00 98.06 102 GLN A CA 1
ATOM 789 C C . GLN A 1 102 ? 3.812 -7.241 -4.464 1.00 98.06 102 GLN A C 1
ATOM 791 O O . GLN A 1 102 ? 3.660 -8.409 -4.818 1.00 98.06 102 GLN A O 1
ATOM 796 N N . ASP A 1 103 ? 4.353 -6.304 -5.232 1.00 98.56 103 ASP A N 1
ATOM 797 C CA . ASP A 1 103 ? 4.688 -6.489 -6.636 1.00 98.56 103 ASP A CA 1
ATOM 798 C C . ASP A 1 103 ? 6.139 -6.078 -6.889 1.00 98.56 103 ASP A C 1
ATOM 800 O O . ASP A 1 103 ? 6.598 -5.020 -6.454 1.00 98.56 103 ASP A O 1
ATOM 804 N N . VAL A 1 104 ? 6.874 -6.927 -7.610 1.00 98.25 104 VAL A N 1
ATOM 805 C CA . VAL A 1 104 ? 8.252 -6.649 -8.034 1.00 98.25 104 VAL A CA 1
ATOM 806 C C . VAL A 1 104 ? 8.232 -6.210 -9.490 1.00 98.25 104 VAL A C 1
ATOM 808 O O . VAL A 1 104 ? 7.931 -6.994 -10.389 1.00 98.25 104 VAL A O 1
ATOM 811 N N . ILE A 1 105 ? 8.597 -4.958 -9.730 1.00 97.69 105 ILE A N 1
ATOM 812 C CA . ILE A 1 105 ? 8.662 -4.347 -11.051 1.00 97.69 105 ILE A CA 1
ATOM 813 C C . ILE A 1 105 ? 10.100 -4.441 -11.554 1.00 97.69 105 ILE A C 1
ATOM 815 O O . ILE A 1 105 ? 11.034 -3.974 -10.904 1.00 97.69 105 ILE A O 1
ATOM 819 N N . ARG A 1 106 ? 10.275 -5.036 -12.736 1.00 97.12 106 ARG A N 1
ATOM 820 C CA . ARG A 1 106 ? 11.572 -5.178 -13.408 1.00 97.12 106 ARG A CA 1
ATOM 821 C C . ARG A 1 106 ? 11.491 -4.548 -14.792 1.00 97.12 106 ARG A C 1
ATOM 823 O O . ARG A 1 106 ? 10.673 -4.971 -15.609 1.00 97.12 106 ARG A O 1
ATOM 830 N N . VAL A 1 107 ? 12.315 -3.535 -15.053 1.00 95.88 107 VAL A N 1
ATOM 831 C CA . VAL A 1 107 ? 12.395 -2.858 -16.357 1.00 95.88 107 VAL A CA 1
ATOM 832 C C . VAL A 1 107 ? 13.861 -2.587 -16.686 1.00 95.88 107 VAL A C 1
ATOM 834 O O . VAL A 1 107 ? 14.501 -1.748 -16.055 1.00 95.88 107 VAL A O 1
ATOM 837 N N . GLY A 1 108 ? 14.403 -3.304 -17.675 1.00 91.12 108 GLY A N 1
ATOM 838 C CA . GLY A 1 108 ? 15.843 -3.287 -17.945 1.00 91.12 108 GLY A CA 1
ATOM 839 C C . GLY A 1 108 ? 16.630 -3.766 -16.721 1.00 91.12 108 GLY A C 1
ATOM 840 O O . GLY A 1 108 ? 16.299 -4.798 -16.139 1.00 91.12 108 GLY A O 1
ATOM 841 N N . ALA A 1 109 ? 17.635 -2.992 -16.309 1.00 90.88 109 ALA A N 1
ATOM 842 C CA . ALA A 1 109 ? 18.408 -3.245 -15.090 1.00 90.88 109 ALA A CA 1
ATOM 843 C C . ALA A 1 109 ? 17.739 -2.718 -13.803 1.00 90.88 109 ALA A C 1
ATOM 845 O O . ALA A 1 109 ? 18.213 -3.003 -12.705 1.00 90.88 109 ALA A O 1
ATOM 846 N N . VAL A 1 110 ? 16.649 -1.949 -13.911 1.00 92.44 110 VAL A N 1
ATOM 847 C CA . VAL A 1 110 ? 15.986 -1.334 -12.754 1.00 92.44 110 VAL A CA 1
ATOM 848 C C . VAL A 1 110 ? 15.018 -2.326 -12.116 1.00 92.44 110 VAL A C 1
ATOM 850 O O . VAL A 1 110 ? 14.136 -2.875 -12.787 1.00 92.44 110 VAL A O 1
ATOM 853 N N . VAL A 1 111 ? 15.161 -2.524 -10.804 1.00 95.94 111 VAL A N 1
ATOM 854 C CA . VAL A 1 111 ? 14.280 -3.364 -9.987 1.00 95.94 111 VAL A CA 1
ATOM 855 C C . VAL A 1 111 ? 13.733 -2.540 -8.833 1.00 95.94 111 VAL A C 1
ATOM 857 O O . VAL A 1 111 ? 14.491 -1.949 -8.069 1.00 95.94 111 VAL A O 1
ATOM 860 N N . VAL A 1 112 ? 12.411 -2.523 -8.714 1.00 96.62 112 VAL A N 1
ATOM 861 C CA . VAL A 1 112 ? 11.680 -1.791 -7.682 1.00 96.62 112 VAL A CA 1
ATOM 862 C C . VAL A 1 112 ? 10.596 -2.701 -7.113 1.00 96.62 112 VAL A C 1
ATOM 864 O O . VAL A 1 112 ? 9.967 -3.458 -7.849 1.00 96.62 112 VAL A O 1
ATOM 867 N N . VAL A 1 113 ? 10.360 -2.630 -5.811 1.0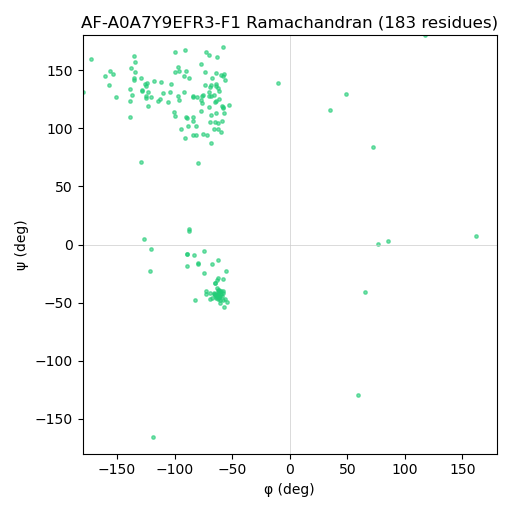0 98.31 113 VAL A N 1
ATOM 868 C CA . VAL A 1 113 ? 9.291 -3.345 -5.113 1.00 98.31 113 VAL A CA 1
ATOM 869 C C . VAL A 1 113 ? 8.246 -2.339 -4.662 1.00 98.31 113 VAL A C 1
ATOM 871 O O . VAL A 1 113 ? 8.578 -1.332 -4.045 1.00 98.31 113 VAL A O 1
ATOM 874 N N . VAL A 1 114 ? 6.982 -2.609 -4.958 1.00 98.44 114 VAL A N 1
ATOM 875 C CA . VAL A 1 114 ? 5.851 -1.872 -4.394 1.00 98.44 114 VAL A CA 1
ATOM 876 C C . VAL A 1 114 ? 5.198 -2.780 -3.368 1.00 98.44 114 VAL A C 1
ATOM 878 O O . VAL A 1 114 ? 4.780 -3.881 -3.713 1.00 98.44 114 VAL A O 1
ATOM 881 N N . SER A 1 115 ? 5.098 -2.332 -2.123 1.00 98.25 115 SER A N 1
ATOM 882 C CA . SER A 1 115 ? 4.483 -3.091 -1.032 1.00 98.25 115 SER A CA 1
ATOM 883 C C . SER A 1 115 ? 3.382 -2.263 -0.393 1.00 98.25 115 SER A C 1
ATOM 885 O O . SER A 1 115 ? 3.568 -1.079 -0.123 1.00 98.25 115 SER A O 1
ATOM 887 N N . THR A 1 116 ? 2.243 -2.891 -0.117 1.00 98.56 116 THR A N 1
ATOM 888 C CA . THR A 1 116 ? 1.142 -2.277 0.625 1.00 98.56 116 THR A CA 1
ATOM 889 C C . THR A 1 116 ? 0.854 -3.085 1.875 1.00 98.56 116 THR A C 1
ATOM 891 O O . THR A 1 116 ? 0.623 -4.290 1.789 1.00 98.56 116 THR A O 1
ATOM 894 N N . TRP A 1 117 ? 0.829 -2.436 3.036 1.00 98.06 117 TRP A N 1
ATOM 895 C CA . TRP A 1 117 ? 0.602 -3.099 4.319 1.00 98.06 117 TRP A CA 1
ATOM 896 C C . TRP A 1 117 ? -0.380 -2.356 5.219 1.00 98.06 117 TRP A C 1
ATOM 898 O O . TRP A 1 117 ? -0.635 -1.160 5.056 1.00 98.06 117 TRP A O 1
ATOM 908 N N . PHE A 1 118 ? -0.892 -3.084 6.205 1.00 98.12 118 PHE A N 1
ATOM 909 C CA . PHE A 1 118 ? -1.621 -2.564 7.349 1.00 98.12 118 PHE A CA 1
ATOM 910 C C . PHE A 1 118 ? -0.648 -2.113 8.452 1.00 98.12 118 PHE A C 1
ATOM 912 O O . PHE A 1 118 ? 0.225 -2.871 8.890 1.00 98.12 118 PHE A O 1
ATOM 919 N N . THR A 1 119 ? -0.777 -0.874 8.923 1.00 95.75 119 THR A N 1
ATOM 920 C CA . THR A 1 119 ? 0.171 -0.273 9.877 1.00 95.75 119 THR A CA 1
ATOM 921 C C . THR A 1 119 ? -0.178 -0.522 11.335 1.00 95.75 119 THR A C 1
ATOM 923 O O . THR A 1 119 ? 0.706 -0.403 12.179 1.00 95.75 119 THR A O 1
ATOM 926 N N . VAL A 1 120 ? -1.425 -0.897 11.650 1.00 96.56 120 VAL A N 1
ATOM 927 C CA . VAL A 1 120 ? -1.988 -1.002 13.017 1.00 96.56 120 VAL A CA 1
ATOM 928 C C . VAL A 1 120 ? -2.088 0.350 13.737 1.00 96.56 120 VAL A C 1
ATOM 930 O O . VAL A 1 120 ? -3.090 0.614 14.392 1.00 96.56 120 VAL A O 1
ATOM 933 N N . ILE A 1 121 ? -1.089 1.217 13.604 1.00 93.56 121 ILE A N 1
ATOM 934 C CA . ILE A 1 121 ? -1.085 2.608 14.073 1.00 93.56 121 ILE A CA 1
ATOM 935 C C . ILE A 1 121 ? -1.618 3.548 12.990 1.00 93.56 121 ILE A C 1
ATOM 937 O O . ILE A 1 121 ? -1.438 3.276 11.800 1.00 93.56 121 ILE A O 1
ATOM 941 N N . ASP A 1 122 ? -2.254 4.654 13.378 1.00 90.94 122 ASP A N 1
ATOM 942 C CA . ASP A 1 122 ? -2.655 5.662 12.398 1.00 90.94 122 ASP A CA 1
ATOM 943 C C . ASP A 1 122 ? -1.463 6.473 11.878 1.00 90.94 122 ASP A C 1
ATOM 945 O O . ASP A 1 122 ? -0.586 6.889 12.628 1.00 90.94 122 ASP A O 1
ATOM 949 N N . LEU A 1 123 ? -1.456 6.703 10.565 1.00 90.69 123 LEU A N 1
ATOM 950 C CA . LEU A 1 123 ? -0.531 7.600 9.866 1.00 90.69 123 LEU A CA 1
ATOM 951 C C . LEU A 1 123 ? -1.062 9.043 9.826 1.00 90.69 123 LEU A C 1
ATOM 953 O O . LEU A 1 123 ? -0.601 9.867 9.040 1.00 90.69 123 LEU A O 1
ATOM 957 N N . GLY A 1 124 ? -2.082 9.334 10.634 1.00 90.75 124 GLY A N 1
ATOM 958 C CA . GLY A 1 124 ? -2.878 10.546 10.579 1.00 90.75 124 GLY A CA 1
ATOM 959 C C . GLY A 1 124 ? -4.349 10.280 10.270 1.00 90.75 124 GLY A C 1
ATOM 960 O O . GLY A 1 124 ? -4.811 9.149 10.084 1.00 90.75 124 GLY A O 1
ATOM 961 N N . ILE A 1 125 ? -5.109 11.371 10.215 1.00 91.31 125 ILE A N 1
ATOM 962 C CA . ILE A 1 125 ? -6.560 11.358 10.039 1.00 91.31 125 ILE A CA 1
ATOM 963 C C . ILE A 1 125 ? -6.904 11.956 8.677 1.00 91.31 125 ILE A C 1
ATOM 965 O O . ILE A 1 125 ? -6.527 13.084 8.366 1.00 91.31 125 ILE A O 1
ATOM 969 N N . ALA A 1 126 ? -7.645 11.208 7.863 1.00 92.00 126 ALA A N 1
ATOM 970 C CA . ALA A 1 126 ? -8.146 11.702 6.588 1.00 92.00 126 ALA A CA 1
ATOM 971 C C . ALA A 1 126 ? -9.247 12.758 6.789 1.00 92.00 126 ALA A C 1
ATOM 973 O O . ALA A 1 126 ? -9.891 12.817 7.834 1.00 92.00 126 ALA A O 1
ATOM 974 N N . ALA A 1 127 ? -9.551 13.533 5.745 1.00 90.75 127 ALA A N 1
ATOM 975 C CA . ALA A 1 127 ? -10.575 14.587 5.785 1.00 90.75 127 ALA A CA 1
ATOM 976 C C . ALA A 1 127 ? -11.976 14.107 6.225 1.00 90.75 127 ALA A C 1
ATOM 978 O O . ALA A 1 127 ? -12.779 14.888 6.720 1.00 90.75 127 ALA A O 1
ATOM 979 N N . ASN A 1 128 ? -12.273 12.814 6.073 1.00 89.81 128 ASN A N 1
ATOM 980 C CA . ASN A 1 128 ? -13.520 12.197 6.532 1.00 89.81 128 ASN A CA 1
ATOM 981 C C . ASN A 1 128 ? -13.472 11.713 7.997 1.00 89.81 128 ASN A C 1
ATOM 983 O O . ASN A 1 128 ? -14.335 10.942 8.411 1.00 89.81 128 ASN A O 1
ATOM 987 N N . GLY A 1 129 ? -12.443 12.094 8.758 1.00 89.81 129 GLY A N 1
ATOM 988 C CA . GLY A 1 129 ? -12.258 11.740 10.164 1.00 89.81 129 GLY A CA 1
ATOM 989 C C . GLY A 1 129 ? -11.773 10.310 10.415 1.00 89.81 129 GLY A C 1
ATOM 990 O O . GLY A 1 129 ? -11.601 9.927 11.572 1.00 89.81 129 GLY A O 1
ATOM 991 N N . ARG A 1 130 ? -11.548 9.504 9.369 1.00 92.06 130 ARG A N 1
ATOM 992 C CA . ARG A 1 130 ? -11.084 8.117 9.513 1.00 92.06 130 ARG A CA 1
ATOM 993 C C . ARG A 1 130 ? -9.555 8.048 9.579 1.00 92.06 130 ARG A C 1
ATOM 995 O O . ARG A 1 130 ? -8.898 8.786 8.843 1.00 92.06 130 ARG A O 1
ATOM 1002 N N . PRO A 1 131 ? -8.989 7.140 10.389 1.00 94.12 131 PRO A N 1
ATOM 1003 C CA . PRO A 1 131 ? -7.547 6.948 10.446 1.00 94.12 131 PRO A CA 1
ATOM 1004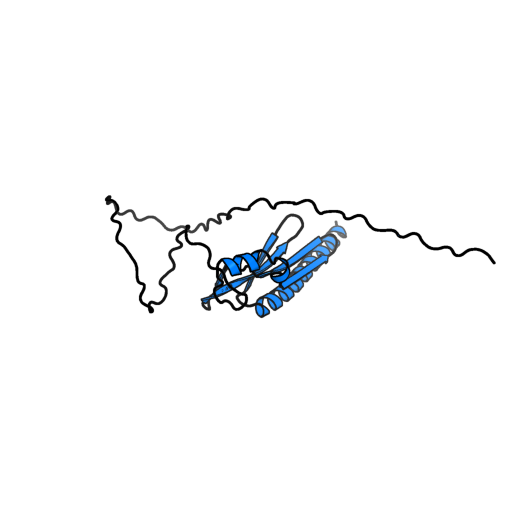 C C . PRO A 1 131 ? -7.012 6.363 9.134 1.00 94.12 131 PRO A C 1
ATOM 1006 O O . PRO A 1 131 ? -7.664 5.535 8.486 1.00 94.12 131 PRO A O 1
ATOM 1009 N N . LEU A 1 132 ? -5.820 6.804 8.744 1.00 95.94 132 LEU A N 1
ATOM 1010 C CA . LEU A 1 132 ? -5.036 6.235 7.654 1.00 95.94 132 LEU A CA 1
ATOM 1011 C C . LEU A 1 132 ? -4.255 5.045 8.206 1.00 95.94 132 LEU A C 1
ATOM 1013 O O . LEU A 1 132 ? -3.357 5.218 9.021 1.00 95.94 132 LEU A O 1
ATOM 1017 N N . LEU A 1 133 ? -4.640 3.839 7.796 1.00 97.31 133 LEU A N 1
ATOM 1018 C CA . LEU A 1 133 ? -4.138 2.587 8.379 1.00 97.31 133 LEU A CA 1
ATOM 1019 C C . LEU A 1 133 ? -3.433 1.684 7.368 1.00 97.31 133 LEU A C 1
ATOM 1021 O O . LEU A 1 133 ? -2.957 0.604 7.708 1.00 97.31 133 LEU A O 1
ATOM 1025 N N . TRP A 1 134 ? -3.430 2.094 6.106 1.00 97.94 134 TRP A N 1
ATOM 1026 C CA . TRP A 1 134 ? -2.850 1.338 5.011 1.00 97.94 134 TRP A CA 1
ATOM 1027 C C . TRP A 1 134 ? -1.819 2.209 4.331 1.00 97.94 134 TRP A C 1
ATOM 1029 O O . TRP A 1 134 ? -2.136 3.345 3.983 1.00 97.94 134 TRP A O 1
ATOM 1039 N N . GLN A 1 135 ? -0.630 1.671 4.109 1.00 98.06 135 GLN A N 1
ATOM 1040 C CA . GLN A 1 135 ? 0.485 2.384 3.502 1.00 98.06 135 GLN A CA 1
ATOM 1041 C C . GLN A 1 135 ? 0.959 1.625 2.277 1.00 98.06 135 GLN A C 1
ATOM 1043 O O . GLN A 1 135 ? 1.039 0.402 2.320 1.00 98.06 135 GLN A O 1
ATOM 1048 N N . THR A 1 136 ? 1.274 2.337 1.205 1.00 98.44 136 THR A N 1
ATOM 1049 C CA . THR A 1 136 ? 1.959 1.812 0.030 1.00 98.44 136 THR A CA 1
ATOM 1050 C C . THR A 1 136 ? 3.313 2.476 -0.070 1.00 98.44 136 THR A C 1
ATOM 1052 O O . THR A 1 136 ? 3.410 3.700 -0.119 1.00 98.44 136 THR A O 1
ATOM 1055 N N . ILE A 1 137 ? 4.348 1.654 -0.106 1.00 97.75 137 ILE A N 1
ATOM 1056 C CA . ILE A 1 137 ? 5.733 2.080 -0.207 1.00 97.75 137 ILE A CA 1
ATOM 1057 C C . ILE A 1 137 ? 6.310 1.525 -1.498 1.00 97.75 137 ILE A C 1
ATOM 1059 O O . ILE A 1 137 ? 6.027 0.391 -1.887 1.00 97.75 137 ILE A O 1
ATOM 1063 N N . VAL A 1 138 ? 7.123 2.342 -2.151 1.00 97.62 138 VAL A N 1
ATOM 1064 C CA . VAL A 1 138 ? 8.010 1.914 -3.223 1.00 97.62 138 VAL A CA 1
ATOM 1065 C C . VAL A 1 138 ? 9.429 1.838 -2.682 1.00 97.62 138 VAL A C 1
ATOM 1067 O O . VAL A 1 138 ? 9.888 2.778 -2.037 1.00 97.62 138 VAL A O 1
ATOM 1070 N N . SER A 1 139 ? 10.119 0.736 -2.944 1.00 96.62 139 SER A N 1
ATOM 1071 C CA . SER A 1 139 ? 11.478 0.506 -2.466 1.00 96.62 139 SER A CA 1
ATOM 1072 C C . SER A 1 139 ? 12.370 -0.047 -3.568 1.00 96.62 139 SER A C 1
ATOM 1074 O O . SER A 1 139 ? 11.944 -0.881 -4.364 1.00 96.62 139 SER A O 1
ATOM 1076 N N . ASP A 1 140 ? 13.625 0.372 -3.584 1.00 93.12 140 ASP A N 1
ATOM 1077 C CA . ASP A 1 140 ? 14.711 -0.281 -4.311 1.00 93.12 140 ASP A CA 1
ATOM 1078 C C . ASP A 1 140 ? 15.801 -0.736 -3.320 1.00 93.12 140 ASP A C 1
ATOM 1080 O O . ASP A 1 140 ? 15.565 -0.828 -2.114 1.00 93.12 140 ASP A O 1
ATOM 1084 N N . HIS A 1 141 ? 16.990 -1.082 -3.817 1.00 86.19 141 HIS A N 1
ATOM 1085 C CA . HIS A 1 141 ? 18.092 -1.539 -2.966 1.00 86.19 141 HIS A CA 1
ATOM 1086 C C . HIS A 1 141 ? 18.677 -0.453 -2.042 1.00 86.19 141 HIS A C 1
ATOM 1088 O O . HIS A 1 141 ? 19.380 -0.797 -1.094 1.00 86.19 141 HIS A O 1
ATOM 1094 N N . ALA A 1 142 ? 18.419 0.830 -2.300 1.00 87.75 142 ALA A N 1
ATOM 1095 C CA . ALA A 1 142 ? 19.001 1.964 -1.583 1.00 87.75 142 ALA A CA 1
ATOM 1096 C C . ALA A 1 142 ? 17.957 2.883 -0.922 1.00 87.75 142 ALA A C 1
ATOM 1098 O O . ALA A 1 142 ? 18.285 3.591 0.030 1.00 87.75 142 ALA A O 1
ATOM 1099 N N . MET A 1 143 ? 16.715 2.889 -1.404 1.00 92.06 143 MET A N 1
ATOM 1100 C CA . MET A 1 143 ? 15.678 3.842 -1.021 1.00 92.06 143 MET A CA 1
ATOM 1101 C C . MET A 1 143 ? 14.348 3.140 -0.751 1.00 92.06 143 MET A C 1
ATOM 1103 O O . MET A 1 143 ? 13.995 2.161 -1.400 1.00 92.06 143 MET A O 1
ATOM 1107 N N . HIS A 1 144 ? 13.572 3.708 0.169 1.00 92.31 144 HIS A N 1
ATOM 1108 C CA . HIS A 1 144 ? 12.137 3.478 0.282 1.00 92.31 144 HIS A CA 1
ATOM 1109 C C . HIS A 1 144 ? 11.405 4.825 0.355 1.00 92.31 144 HIS A C 1
ATOM 1111 O O . HIS A 1 144 ? 11.905 5.771 0.963 1.00 92.31 144 HIS A O 1
ATOM 1117 N N . ALA A 1 145 ? 10.227 4.924 -0.255 1.00 94.31 145 ALA A N 1
ATOM 1118 C CA . ALA A 1 145 ? 9.398 6.124 -0.248 1.00 94.31 145 ALA A CA 1
ATOM 1119 C C . ALA A 1 145 ? 7.917 5.767 -0.073 1.00 94.31 145 ALA A C 1
ATOM 1121 O O . ALA A 1 145 ? 7.406 4.870 -0.745 1.00 94.31 145 ALA A O 1
ATOM 1122 N N . ASP A 1 146 ? 7.221 6.486 0.810 1.00 95.62 146 ASP A N 1
ATOM 1123 C CA . ASP A 1 146 ? 5.761 6.414 0.909 1.00 95.62 146 ASP A CA 1
ATOM 1124 C C . ASP A 1 146 ? 5.135 7.070 -0.325 1.00 95.62 146 ASP A C 1
ATOM 1126 O O . ASP A 1 146 ? 5.472 8.201 -0.684 1.00 95.62 146 ASP A O 1
ATOM 1130 N N . ILE A 1 147 ? 4.240 6.343 -0.986 1.00 95.94 147 ILE A N 1
ATOM 1131 C CA . ILE A 1 147 ? 3.552 6.784 -2.201 1.00 95.94 147 ILE A CA 1
ATOM 1132 C C . ILE A 1 147 ? 2.029 6.684 -2.093 1.00 95.94 147 ILE A C 1
ATOM 1134 O O . ILE A 1 147 ? 1.327 6.932 -3.075 1.00 95.94 147 ILE A O 1
ATOM 1138 N N . GLY A 1 148 ? 1.489 6.320 -0.929 1.00 96.81 148 GLY A N 1
ATOM 1139 C CA . GLY A 1 148 ? 0.048 6.211 -0.762 1.00 96.81 148 GLY A CA 1
ATOM 1140 C C . GLY A 1 148 ? -0.383 5.785 0.631 1.00 96.81 148 GLY A C 1
ATOM 1141 O O . GLY A 1 148 ? 0.056 4.762 1.144 1.00 96.81 148 GLY A O 1
ATOM 1142 N N . GLN A 1 149 ? -1.345 6.514 1.194 1.00 97.50 149 GLN A N 1
ATOM 1143 C CA . GLN A 1 149 ? -1.964 6.191 2.476 1.00 97.50 149 GLN A CA 1
ATOM 1144 C C . GLN A 1 149 ? -3.486 6.112 2.336 1.00 97.50 149 GLN A C 1
ATOM 1146 O O . GLN A 1 149 ? -4.105 6.939 1.661 1.00 97.50 149 GLN A O 1
ATOM 1151 N N . TYR A 1 150 ? -4.117 5.122 2.974 1.00 97.25 150 TYR A N 1
ATOM 1152 C CA . TYR A 1 150 ? -5.543 4.848 2.789 1.00 97.25 150 TYR A CA 1
ATOM 1153 C C . TYR A 1 150 ? -6.269 4.522 4.093 1.00 97.25 150 TYR A C 1
ATOM 1155 O O . TYR A 1 150 ? -5.723 3.965 5.041 1.00 97.25 150 TYR A O 1
ATOM 1163 N N . THR A 1 151 ? -7.563 4.839 4.107 1.00 95.94 151 THR A N 1
ATOM 1164 C CA . THR A 1 151 ? -8.471 4.613 5.247 1.00 95.94 151 THR A CA 1
ATOM 1165 C C . THR A 1 151 ? -9.159 3.245 5.229 1.00 95.94 151 THR A C 1
ATOM 1167 O O . THR A 1 151 ? -9.884 2.909 6.165 1.00 95.94 151 THR A O 1
ATOM 1170 N N . ALA A 1 152 ? -9.015 2.480 4.143 1.00 95.12 152 ALA A N 1
ATOM 1171 C CA . ALA A 1 152 ? -9.710 1.212 3.944 1.00 95.12 152 ALA A CA 1
ATOM 1172 C C . ALA A 1 152 ? -8.930 0.274 3.019 1.00 95.12 152 ALA A C 1
ATOM 1174 O O . ALA A 1 152 ? -8.339 0.725 2.033 1.00 95.12 152 ALA A O 1
ATOM 1175 N N . ARG A 1 153 ? -9.038 -1.030 3.293 1.00 96.62 153 ARG A N 1
ATOM 1176 C CA . ARG A 1 153 ? -8.358 -2.111 2.572 1.00 96.62 153 ARG A CA 1
ATOM 1177 C C . ARG A 1 153 ? -8.607 -2.081 1.066 1.00 96.62 153 ARG A C 1
ATOM 1179 O O . ARG A 1 153 ? -7.661 -2.063 0.290 1.00 96.62 153 ARG A O 1
ATOM 1186 N N . ASP A 1 154 ? -9.865 -1.963 0.638 1.00 97.56 154 ASP A N 1
ATOM 1187 C CA . ASP A 1 154 ? -10.203 -1.958 -0.795 1.00 97.56 154 ASP A CA 1
ATOM 1188 C C . ASP A 1 154 ? -9.634 -0.745 -1.539 1.00 97.56 154 ASP A C 1
ATOM 1190 O O . ASP A 1 154 ? -9.295 -0.824 -2.720 1.00 97.56 154 ASP A O 1
ATOM 1194 N N . LYS A 1 155 ? -9.538 0.406 -0.857 1.00 97.12 155 LYS A N 1
ATOM 1195 C CA . LYS A 1 155 ? -8.903 1.600 -1.427 1.00 97.12 155 LYS A CA 1
ATOM 1196 C C . LYS A 1 155 ? -7.400 1.395 -1.558 1.00 97.12 155 LYS A C 1
ATOM 1198 O O . LYS A 1 155 ? -6.854 1.759 -2.592 1.00 97.12 155 LYS A O 1
ATOM 1203 N N . ALA A 1 156 ? -6.774 0.788 -0.553 1.00 98.00 156 ALA A N 1
ATOM 1204 C CA . ALA A 1 156 ? -5.358 0.457 -0.580 1.00 98.00 156 ALA A CA 1
ATOM 1205 C C . ALA A 1 156 ? -5.027 -0.539 -1.697 1.00 98.00 156 ALA A C 1
ATOM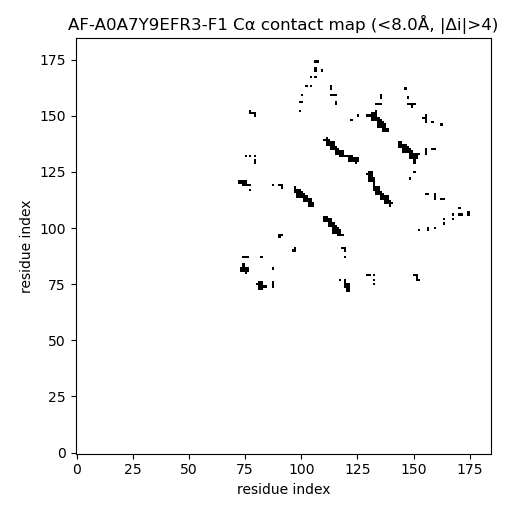 1207 O O . ALA A 1 156 ? -4.082 -0.314 -2.438 1.00 98.00 156 ALA A O 1
ATOM 1208 N N . LEU A 1 157 ? -5.852 -1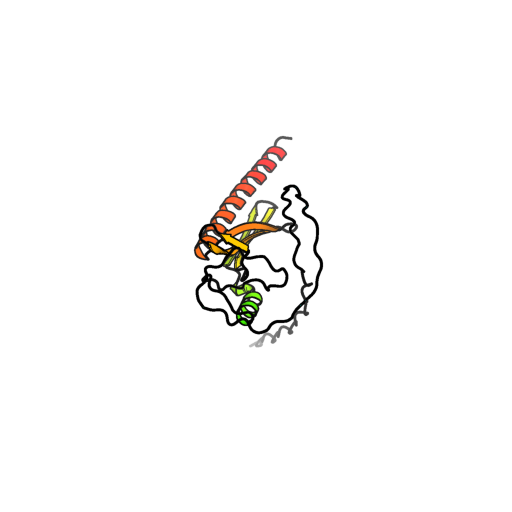.572 -1.897 1.00 98.44 157 LEU A N 1
ATOM 1209 C CA . LEU A 1 157 ? -5.658 -2.548 -2.971 1.00 98.44 157 LEU A CA 1
ATOM 1210 C C . LEU A 1 157 ? -5.753 -1.905 -4.364 1.00 98.44 157 LEU A C 1
ATOM 1212 O O . LEU A 1 157 ? -4.917 -2.150 -5.230 1.00 98.44 157 LEU A O 1
ATOM 1216 N N . ARG A 1 158 ? -6.745 -1.031 -4.583 1.00 98.56 158 ARG A N 1
ATOM 1217 C CA . ARG A 1 158 ? -6.845 -0.269 -5.840 1.00 98.56 158 ARG A CA 1
ATOM 1218 C C . ARG A 1 158 ? -5.679 0.700 -6.017 1.00 98.56 158 ARG A C 1
ATOM 1220 O O . ARG A 1 158 ? -5.143 0.805 -7.115 1.00 98.56 158 ARG A O 1
ATOM 1227 N N . GLY A 1 159 ? -5.297 1.393 -4.948 1.00 98.38 159 GLY A N 1
ATOM 1228 C CA . GLY A 1 159 ? -4.164 2.310 -4.938 1.00 98.38 159 GLY A CA 1
ATOM 1229 C C . GLY A 1 159 ? -2.846 1.611 -5.266 1.00 98.38 159 GLY A C 1
ATOM 1230 O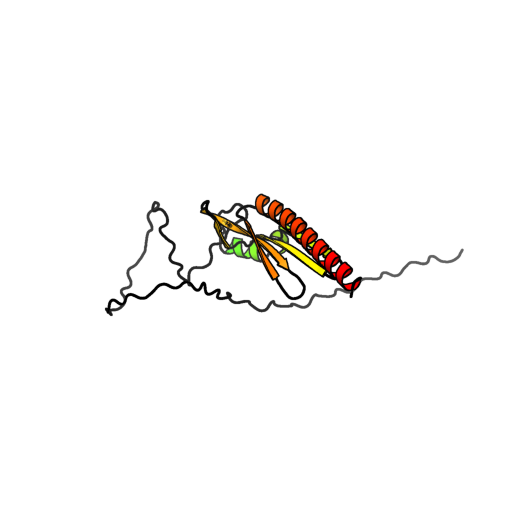 O . GLY A 1 159 ? -2.084 2.114 -6.084 1.00 98.38 159 GLY A O 1
ATOM 1231 N N . HIS A 1 160 ? -2.635 0.411 -4.727 1.00 98.69 160 HIS A N 1
ATOM 1232 C CA . HIS A 1 160 ? -1.502 -0.451 -5.045 1.00 98.69 160 HIS A CA 1
ATOM 1233 C C . HIS A 1 160 ? -1.428 -0.756 -6.545 1.00 98.69 160 HIS A C 1
ATOM 1235 O O . HIS A 1 160 ? -0.421 -0.470 -7.189 1.00 98.69 160 HIS A O 1
ATOM 1241 N N . ALA A 1 161 ? -2.516 -1.264 -7.132 1.00 98.62 161 ALA A N 1
ATOM 1242 C CA . ALA A 1 161 ? -2.556 -1.581 -8.560 1.00 98.62 161 ALA A CA 1
ATOM 1243 C C . ALA A 1 161 ? -2.291 -0.343 -9.439 1.00 98.62 161 ALA A C 1
ATOM 1245 O O . ALA A 1 161 ? -1.565 -0.417 -10.433 1.00 98.62 161 ALA A O 1
ATOM 1246 N N . GLN A 1 162 ? -2.836 0.817 -9.055 1.00 98.56 162 GLN A N 1
ATOM 1247 C CA . GLN A 1 162 ? -2.574 2.089 -9.734 1.00 98.56 162 GLN A CA 1
ATOM 1248 C C . GLN A 1 162 ? -1.104 2.510 -9.624 1.00 98.56 162 GLN A C 1
ATOM 1250 O O . GLN A 1 162 ? -0.518 2.930 -10.623 1.00 98.56 162 GLN A O 1
ATOM 1255 N N . ALA A 1 163 ? -0.499 2.374 -8.443 1.00 98.12 163 ALA A N 1
ATOM 1256 C CA . ALA A 1 163 ? 0.911 2.664 -8.218 1.00 98.12 163 ALA A CA 1
ATOM 1257 C C . ALA A 1 163 ? 1.810 1.770 -9.081 1.00 98.12 163 ALA A C 1
ATOM 1259 O O . ALA A 1 163 ? 2.676 2.282 -9.790 1.00 98.12 163 ALA A O 1
ATOM 1260 N N . VAL A 1 164 ? 1.561 0.458 -9.100 1.00 98.62 164 VAL A N 1
ATOM 1261 C CA . VAL A 1 164 ? 2.316 -0.501 -9.919 1.00 98.62 164 VAL A CA 1
ATOM 1262 C C . VAL A 1 164 ? 2.243 -0.135 -11.401 1.00 98.62 164 VAL A C 1
ATOM 1264 O O . VAL A 1 164 ? 3.279 -0.056 -12.068 1.00 98.62 164 VAL A O 1
ATOM 1267 N N . ALA A 1 165 ? 1.047 0.152 -11.921 1.00 98.38 165 ALA A N 1
ATOM 1268 C CA . ALA A 1 165 ? 0.863 0.539 -13.318 1.00 98.38 165 ALA A CA 1
ATOM 1269 C C . ALA A 1 165 ? 1.595 1.849 -13.660 1.00 98.38 165 ALA A C 1
ATOM 1271 O O . ALA A 1 165 ? 2.317 1.920 -14.659 1.00 98.38 165 ALA A O 1
ATOM 1272 N N . MET A 1 166 ? 1.452 2.871 -12.811 1.00 98.06 166 MET A N 1
ATOM 1273 C CA . MET A 1 166 ? 2.100 4.172 -12.983 1.00 98.06 166 MET A CA 1
ATOM 1274 C C . MET A 1 166 ? 3.629 4.047 -12.991 1.00 98.06 166 MET A C 1
ATOM 1276 O O . MET A 1 166 ? 4.287 4.547 -13.906 1.00 98.06 166 MET A O 1
ATOM 1280 N N . ILE A 1 167 ? 4.195 3.366 -11.992 1.00 97.06 167 ILE A N 1
ATOM 1281 C CA . ILE A 1 167 ? 5.644 3.197 -11.832 1.00 97.06 167 ILE A CA 1
ATOM 1282 C C . ILE A 1 167 ? 6.209 2.398 -13.002 1.00 97.06 167 ILE A C 1
ATOM 1284 O O . ILE A 1 167 ? 7.180 2.827 -13.622 1.00 97.06 167 ILE A O 1
ATOM 1288 N N . THR A 1 168 ? 5.562 1.289 -13.370 1.00 98.12 168 THR A N 1
ATOM 1289 C CA . THR A 1 168 ? 5.971 0.474 -14.521 1.00 98.12 168 THR A CA 1
ATOM 1290 C C . THR A 1 168 ? 6.014 1.303 -15.804 1.00 98.12 168 THR A C 1
ATOM 1292 O O . THR A 1 168 ? 6.996 1.247 -16.546 1.00 98.12 168 THR A O 1
ATOM 1295 N N . GLY A 1 169 ? 4.975 2.105 -16.064 1.00 98.00 169 GLY A N 1
ATOM 1296 C CA . GLY A 1 169 ? 4.915 2.979 -17.236 1.00 98.00 169 GLY A CA 1
ATOM 1297 C C . GLY A 1 169 ? 6.033 4.023 -17.246 1.00 98.00 169 GLY A C 1
ATOM 1298 O O . GLY A 1 169 ? 6.716 4.193 -18.258 1.00 98.00 169 GLY A O 1
ATOM 1299 N N . ARG A 1 170 ? 6.274 4.67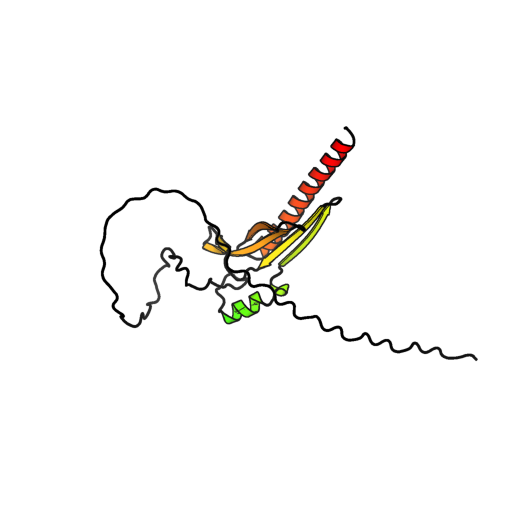6 -16.104 1.00 96.94 170 ARG A N 1
ATOM 1300 C CA . ARG A 1 170 ? 7.329 5.688 -15.964 1.00 96.94 170 ARG A CA 1
ATOM 1301 C C . ARG A 1 170 ? 8.723 5.098 -16.166 1.00 96.94 170 ARG A C 1
ATOM 1303 O O . ARG A 1 170 ? 9.515 5.681 -16.900 1.00 96.94 170 ARG A O 1
ATOM 1310 N N . LEU A 1 171 ? 9.010 3.940 -15.570 1.00 96.19 171 LEU A N 1
ATOM 1311 C CA . LEU A 1 171 ? 10.298 3.258 -15.725 1.00 96.19 171 LEU A CA 1
ATOM 1312 C C . LEU A 1 171 ? 10.549 2.843 -17.176 1.00 96.19 171 LEU A C 1
ATOM 1314 O O . LEU A 1 171 ? 11.632 3.091 -17.697 1.00 96.19 171 LEU A O 1
ATOM 1318 N N . ARG A 1 172 ? 9.541 2.288 -17.863 1.00 97.44 172 ARG A N 1
ATOM 1319 C CA . ARG A 1 172 ? 9.649 1.954 -19.294 1.00 97.44 172 ARG A CA 1
ATOM 1320 C C . ARG A 1 172 ? 9.976 3.178 -20.140 1.00 97.44 172 ARG A C 1
ATOM 1322 O O . ARG A 1 172 ? 10.851 3.100 -20.993 1.00 97.44 172 ARG A O 1
ATOM 1329 N N . GLY A 1 173 ? 9.313 4.304 -19.877 1.00 97.31 173 GLY A N 1
ATOM 1330 C CA . GLY A 1 173 ? 9.590 5.559 -20.572 1.00 97.31 173 GLY A CA 1
ATOM 1331 C C . GLY A 1 173 ? 11.019 6.066 -20.356 1.00 97.31 173 GLY A C 1
ATOM 1332 O O . GLY A 1 173 ? 11.638 6.540 -21.302 1.00 97.31 173 GLY A O 1
ATOM 1333 N N . LEU A 1 174 ? 11.559 5.945 -19.139 1.00 94.94 174 LEU A N 1
ATOM 1334 C CA . LEU A 1 174 ? 12.936 6.351 -18.835 1.00 94.94 174 LEU A CA 1
ATOM 1335 C C . LEU A 1 174 ? 13.968 5.444 -19.510 1.00 94.94 174 LEU A C 1
ATOM 1337 O O . LEU A 1 174 ? 14.880 5.949 -20.155 1.00 94.94 174 LEU A O 1
ATOM 1341 N N . VAL A 1 175 ? 13.795 4.123 -19.420 1.00 94.56 175 VAL A N 1
ATOM 1342 C CA . VAL A 1 175 ? 14.707 3.156 -20.053 1.00 94.56 175 VAL A CA 1
ATOM 1343 C C . VAL A 1 175 ? 14.701 3.309 -21.574 1.00 94.56 175 VAL A C 1
ATOM 1345 O O . VAL A 1 175 ? 15.760 3.297 -22.192 1.00 94.56 175 VAL A O 1
ATOM 1348 N N . ALA A 1 176 ? 13.530 3.517 -22.183 1.00 93.94 176 ALA A N 1
ATOM 1349 C CA . ALA A 1 176 ? 13.430 3.745 -23.622 1.00 93.94 176 ALA A CA 1
ATOM 1350 C C . ALA A 1 176 ? 14.160 5.022 -24.069 1.00 9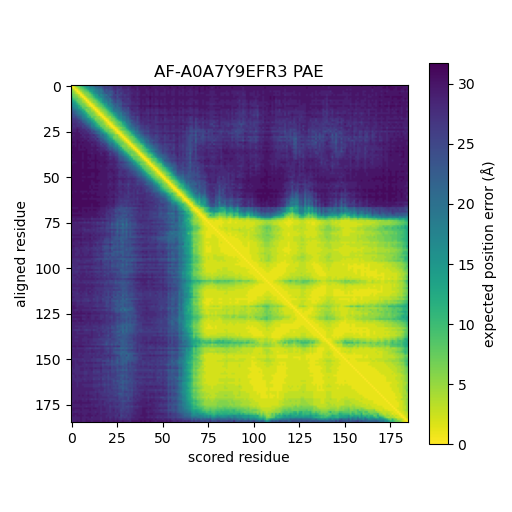3.94 176 ALA A C 1
ATOM 1352 O O . ALA A 1 176 ? 14.799 5.017 -25.114 1.00 93.94 176 ALA A O 1
ATOM 1353 N N . ARG A 1 177 ? 14.089 6.105 -23.282 1.00 93.88 177 ARG A N 1
ATOM 1354 C CA . ARG A 1 177 ? 14.812 7.353 -23.578 1.00 93.88 177 ARG A CA 1
ATOM 1355 C C . ARG A 1 177 ? 16.322 7.177 -23.461 1.00 93.88 177 ARG A C 1
ATOM 1357 O O . ARG A 1 177 ? 17.024 7.542 -24.390 1.00 93.88 177 ARG A O 1
ATOM 1364 N N . ALA A 1 178 ? 16.795 6.543 -22.388 1.00 91.06 178 ALA A N 1
ATOM 1365 C CA . ALA A 1 178 ? 18.220 6.267 -22.211 1.00 91.06 178 ALA A CA 1
ATOM 1366 C C . ALA A 1 178 ? 18.794 5.436 -23.372 1.00 91.06 178 ALA A C 1
ATOM 1368 O O . ALA A 1 178 ? 19.852 5.761 -23.895 1.00 91.06 178 ALA A O 1
ATOM 1369 N N . ALA A 1 179 ? 18.057 4.424 -23.841 1.00 88.88 179 ALA A N 1
ATOM 1370 C CA . ALA A 1 179 ? 18.474 3.620 -24.989 1.00 88.88 179 ALA A CA 1
ATOM 1371 C C . ALA A 1 179 ? 18.538 4.421 -26.306 1.00 88.88 179 ALA A C 1
ATOM 1373 O O . ALA A 1 179 ? 19.365 4.126 -27.164 1.00 88.88 179 ALA A O 1
ATOM 1374 N N . LEU A 1 180 ? 17.663 5.419 -26.487 1.00 90.75 180 LEU A N 1
ATOM 1375 C CA . LEU A 1 180 ? 17.695 6.299 -27.661 1.00 90.75 180 LEU A CA 1
ATOM 1376 C C . LEU A 1 180 ? 18.873 7.276 -27.614 1.00 90.75 180 LEU A C 1
ATOM 1378 O O . LEU A 1 180 ? 19.492 7.493 -28.656 1.00 90.75 180 LEU A O 1
ATOM 1382 N N . ASP A 1 181 ? 19.173 7.820 -26.433 1.00 89.56 181 ASP A N 1
ATOM 1383 C CA . ASP A 1 181 ? 20.311 8.715 -26.206 1.00 89.56 181 ASP A CA 1
ATOM 1384 C C . ASP A 1 181 ? 21.642 7.967 -26.414 1.00 89.56 181 ASP A C 1
ATOM 1386 O O . ASP A 1 181 ? 22.531 8.468 -27.093 1.00 89.56 181 ASP A O 1
ATOM 1390 N N . GLU A 1 182 ? 21.763 6.725 -25.930 1.00 85.56 182 GLU A N 1
ATOM 1391 C CA . GLU A 1 182 ? 22.939 5.873 -26.188 1.00 85.56 182 GLU A CA 1
ATOM 1392 C C . GLU A 1 182 ? 23.122 5.533 -27.678 1.00 85.56 182 GLU A C 1
ATOM 1394 O O . GLU A 1 182 ? 24.247 5.350 -28.142 1.00 85.56 182 GLU A O 1
ATOM 1399 N N . ALA A 1 183 ? 22.028 5.451 -28.441 1.00 81.00 183 ALA A N 1
ATOM 1400 C CA . ALA A 1 183 ? 22.066 5.171 -29.875 1.00 81.00 183 ALA A CA 1
ATOM 1401 C C . ALA A 1 183 ? 22.412 6.402 -30.739 1.00 81.00 183 ALA A C 1
ATOM 1403 O O . ALA A 1 183 ? 22.768 6.229 -31.906 1.00 81.00 183 ALA A O 1
ATOM 1404 N N . HIS A 1 184 ? 22.318 7.621 -30.193 1.00 73.12 184 HIS A N 1
ATOM 1405 C CA . HIS A 1 184 ? 22.607 8.883 -30.889 1.00 73.12 184 HIS A CA 1
ATOM 1406 C C . HIS A 1 184 ? 23.572 9.766 -30.066 1.00 73.12 184 HIS A C 1
ATOM 1408 O O . HIS A 1 184 ? 23.134 10.782 -29.522 1.00 73.12 184 HIS A O 1
ATOM 1414 N N . PRO A 1 185 ? 24.859 9.380 -29.958 1.00 57.25 185 PRO A N 1
ATOM 1415 C CA . PRO A 1 185 ? 25.856 10.076 -29.139 1.00 57.25 185 PRO A CA 1
ATOM 1416 C C . PRO A 1 185 ? 26.250 11.467 -29.657 1.00 57.25 185 PRO A C 1
ATOM 1418 O O . PRO A 1 185 ? 26.230 11.688 -30.892 1.00 57.25 185 PRO A O 1
#

Sequence (185 aa):
MPADDRPADDRPADERPADLRPPGQGPFDQRSADQRSADRGPVDRRPADPGPGDRRPPGEPAGPRSADPRRPPDYYREDGRRATAEEAQRLLLDVRGRLLAQDVIRVGAVVVVVSTWFTVIDLGIAANGRPLLWQTIVSDHAMHADIGQYTARDKALRGHAQAVAMITGRLRGLVARAALDEAHP

pLDDT: mean 73.73, std 26.54, range [28.64, 98.69]

Radius of gyration: 26.56 Å; Cα contacts (8 Å, |Δi|>4): 189; chains: 1; bounding box: 46×99×75 Å

Foldseek 3Di:
DDDDDDDDDDDDDDDDDDDDDDPDDDDDDDDPDDDDDDDDDDDDDDDDDDDDDDPDDPDDDDDDDDPPVPDDFFFADQVQDTDDPVRLVVVVVPPVVFWLDKDWADDPPDIKMKTKGFQRGFPDADPVRGGFGMWIWIDDPPDIDTDDTDRHSVVSVVVSVVVNVVVNVVSNVVVVVVVVVVVPD

Secondary structure (DSSP, 8-state):
-----PPP--PPP--PPP--PPPP-PPP-----------------------------S----------TTSPPPBB-TTSPBPPHHHHHHHHH-HHHHEEEEEEEEETTEEEEEEEEE-SB-S-B-TTS-B--EEEEEE-SS-EEEEEEESSHHHHHHHHHHHHHHHHHHHHHHHHHHHHHHH--

Solvent-accessible surface area (backbone atoms only — not comparable to full-atom values): 12263 Å² total; per-residue (Å²): 140,83,80,89,82,77,82,79,87,82,75,83,77,87,79,78,82,77,90,76,77,77,80,85,79,71,88,81,85,78,82,79,85,76,91,78,82,87,82,90,80,84,86,86,89,85,81,90,80,95,80,84,80,88,82,78,76,94,79,76,81,86,66,87,78,76,81,57,89,85,58,77,82,66,33,33,44,85,88,67,47,78,39,54,72,70,55,37,52,54,54,67,70,35,59,70,82,29,49,74,48,74,48,79,48,74,51,90,91,48,60,39,37,42,41,28,32,55,61,44,40,58,81,48,68,43,97,86,73,43,49,23,38,28,42,29,33,42,31,48,98,88,50,74,42,85,75,46,75,20,65,41,66,73,57,37,55,54,49,48,56,51,49,54,53,52,51,52,53,53,50,47,55,50,55,55,48,52,55,52,49,72,74,60,122

Organism: NCBI:txid46163

Mean predicted aligned error: 17.06 Å